Protein AF-A0A4Q3VUZ8-F1 (afdb_monomer_lite)

Radius of gyration: 27.88 Å; chains: 1; bounding box: 63×31×88 Å

pLDDT: mean 87.95, std 11.49, range [43.12, 98.56]

Secondary structure (DSSP, 8-state):
-HHHHHHHHHHHHHHHHHHHHHHHHHHHHHHHHHHHHHTPPPP-TTS-HHHHHTSGGGEETTEEHHHHHHHHHHHHHHHHHHHTTSBHHHHHHHHHHHHHHHHHHHHHHHHHHHIIIIIS----HHHHHHHHHHHHHHHHHHHHHHHHHHS-TT-BS-SSHHHHHHHHHHHHHHHHHHHHHHHHHH-------SS-STTS-SS-TT-EEEE-TT-SEEEEEEE-TT-HHHHHHHHHHHHHHHTSTTTEEEEEEE---TT-TTHHHHHHHHHHHHTTT-HHHHHTT-

Sequence (286 aa):
MAILHNSSVKAVNLNRISLVLSLIGLYIAGTMSLEKWLGIQAPCGTGDCSKVTNHPLAFWGQIPVAFVGLAGYLLLTTISAIRSDQTAAESRPLVKLGLLFSAVGFAASAWFQYASFVIIQGKCYWCIGSALTMTALFVVHILLNNEVSKAPSDTPLGKRDIPKAGIAVAAVLLALAIQGTMWKKGSVGVVMSDDVLSGVELIPARANSYGDTAAPLTIVEFADLCCPTCQRMSPMVKEFVDKHPGKVRLVYRHFPLPMHQLANPAAAMAEYAADKNRFWQFAAYF

Structure (mmCIF, N/CA/C/O backbone):
data_AF-A0A4Q3VUZ8-F1
#
_entry.id   AF-A0A4Q3VUZ8-F1
#
loop_
_atom_site.group_PDB
_atom_site.id
_atom_site.type_symbol
_atom_site.label_atom_id
_atom_site.label_alt_id
_atom_site.label_comp_id
_atom_site.label_asym_id
_atom_site.label_entity_id
_atom_site.label_seq_id
_atom_site.pdbx_PDB_ins_code
_atom_site.Cartn_x
_atom_site.Cartn_y
_atom_site.Cartn_z
_atom_site.occupancy
_atom_site.B_iso_or_equiv
_atom_site.auth_seq_id
_atom_site.auth_comp_id
_atom_site.auth_asym_id
_atom_site.auth_atom_id
_atom_site.pdbx_PDB_model_num
ATOM 1 N N . MET A 1 1 ? 19.463 -0.127 -42.506 1.00 59.62 1 MET A N 1
ATOM 2 C CA . MET A 1 1 ? 19.997 0.849 -41.522 1.00 59.62 1 MET A CA 1
ATOM 3 C C . MET A 1 1 ? 18.912 1.645 -40.793 1.00 59.62 1 MET A C 1
ATOM 5 O O . MET A 1 1 ? 18.955 1.659 -39.571 1.00 59.62 1 MET A O 1
ATOM 9 N N . ALA A 1 2 ? 17.916 2.238 -41.470 1.00 63.88 2 ALA A N 1
ATOM 10 C CA . ALA A 1 2 ? 16.886 3.068 -40.816 1.00 63.88 2 ALA A CA 1
ATOM 11 C C . ALA A 1 2 ? 16.058 2.350 -39.720 1.00 63.88 2 ALA A C 1
ATOM 13 O O . ALA A 1 2 ? 15.779 2.935 -38.677 1.00 63.88 2 ALA A O 1
ATOM 14 N N . ILE A 1 3 ? 15.717 1.067 -39.915 1.00 64.19 3 ILE A N 1
ATOM 15 C CA . ILE A 1 3 ? 14.947 0.270 -38.936 1.00 64.19 3 ILE A CA 1
ATOM 16 C C . ILE A 1 3 ? 15.749 0.028 -37.644 1.00 64.19 3 ILE A C 1
ATOM 18 O O . ILE A 1 3 ? 15.214 0.196 -36.554 1.00 64.19 3 ILE A O 1
ATOM 22 N N . LEU A 1 4 ? 17.041 -0.301 -37.759 1.00 65.00 4 LEU A N 1
ATOM 23 C CA . LEU A 1 4 ? 17.912 -0.573 -36.606 1.00 65.00 4 LEU A CA 1
ATOM 24 C C . LEU A 1 4 ? 18.188 0.694 -35.786 1.00 65.00 4 LEU A C 1
ATOM 26 O O . LEU A 1 4 ? 18.167 0.646 -34.561 1.00 65.00 4 LEU A O 1
ATOM 30 N N . HIS A 1 5 ? 18.364 1.839 -36.454 1.00 69.00 5 HIS A N 1
ATOM 31 C CA . HIS A 1 5 ? 18.540 3.128 -35.782 1.00 69.00 5 HIS A CA 1
ATOM 32 C C . HIS A 1 5 ? 17.308 3.521 -34.945 1.00 69.00 5 HIS A C 1
ATOM 34 O O . HIS A 1 5 ? 17.441 4.005 -33.822 1.00 69.00 5 HIS A O 1
ATOM 40 N N . ASN A 1 6 ? 16.103 3.248 -35.457 1.00 81.12 6 ASN A N 1
ATOM 41 C CA . ASN A 1 6 ? 14.849 3.534 -34.759 1.00 81.12 6 ASN A CA 1
ATOM 42 C C . ASN A 1 6 ? 14.684 2.686 -33.481 1.00 81.12 6 ASN A C 1
ATOM 44 O O . ASN A 1 6 ? 14.281 3.205 -32.440 1.00 81.12 6 ASN A O 1
ATOM 48 N N . SER A 1 7 ? 15.038 1.397 -33.529 1.00 78.50 7 SER A N 1
ATOM 49 C CA . SER A 1 7 ? 14.958 0.505 -32.361 1.00 78.50 7 SER A CA 1
ATOM 50 C C . SER A 1 7 ? 15.923 0.897 -31.240 1.00 78.50 7 SER A C 1
ATOM 52 O O . SER A 1 7 ? 15.544 0.853 -30.069 1.00 78.50 7 SER A O 1
ATOM 54 N N . SER A 1 8 ? 17.129 1.370 -31.572 1.00 81.56 8 SER A N 1
ATOM 55 C CA . SER A 1 8 ? 18.089 1.859 -30.573 1.00 81.56 8 SER A CA 1
ATOM 56 C C . SER A 1 8 ? 17.560 3.068 -29.792 1.00 81.56 8 SER A C 1
ATOM 58 O O . SER A 1 8 ? 17.630 3.093 -28.564 1.00 81.56 8 SER A O 1
ATOM 60 N N . VAL A 1 9 ? 16.971 4.053 -30.479 1.00 85.62 9 VAL A N 1
ATOM 61 C CA . VAL A 1 9 ? 16.399 5.250 -29.832 1.00 85.62 9 VAL A CA 1
ATOM 62 C C . VAL A 1 9 ? 15.192 4.888 -28.963 1.00 85.62 9 VAL A C 1
ATOM 64 O O . VAL A 1 9 ? 15.059 5.373 -27.835 1.00 85.62 9 VAL A O 1
ATOM 67 N N . LYS A 1 10 ? 14.324 3.997 -29.454 1.00 91.38 10 LYS A N 1
ATOM 68 C CA . LYS A 1 10 ? 13.163 3.514 -28.696 1.00 91.38 10 LYS A CA 1
ATOM 69 C C . LYS A 1 10 ? 13.564 2.766 -27.429 1.00 91.38 10 LYS A C 1
ATOM 71 O O . LYS A 1 10 ? 12.956 3.012 -26.391 1.00 91.38 10 LYS A O 1
ATOM 76 N N . ALA A 1 11 ? 14.587 1.910 -27.482 1.00 90.00 11 ALA A N 1
ATOM 77 C CA . ALA A 1 11 ? 15.070 1.168 -26.316 1.00 90.00 11 ALA A CA 1
ATOM 78 C C . ALA A 1 11 ? 15.526 2.102 -25.179 1.00 90.00 11 ALA A C 1
ATOM 80 O O . ALA A 1 11 ? 15.137 1.905 -24.026 1.00 90.00 11 ALA A O 1
ATOM 81 N N . VAL A 1 12 ? 16.268 3.167 -25.506 1.00 90.62 12 VAL A N 1
ATOM 82 C CA . VAL A 1 12 ? 16.695 4.189 -24.531 1.00 90.62 12 VAL A CA 1
ATOM 83 C C . VAL A 1 12 ? 15.490 4.902 -23.913 1.00 90.62 12 VAL A C 1
ATOM 85 O O . VAL A 1 12 ? 15.390 5.028 -22.692 1.00 90.62 12 VAL A O 1
ATOM 88 N N . ASN A 1 13 ? 14.543 5.351 -24.742 1.00 92.44 13 ASN A N 1
ATOM 89 C CA . ASN A 1 13 ? 13.363 6.071 -24.260 1.00 92.44 13 ASN A CA 1
ATOM 90 C C . ASN A 1 13 ? 12.464 5.185 -23.389 1.00 92.44 13 ASN A C 1
ATOM 92 O O . ASN A 1 13 ? 12.008 5.628 -22.338 1.00 92.44 13 ASN A O 1
ATOM 96 N N . LEU A 1 14 ? 12.250 3.925 -23.775 1.00 94.69 14 LEU A N 1
ATOM 97 C CA . LEU A 1 14 ? 11.464 2.966 -22.998 1.00 94.69 14 LEU A CA 1
ATOM 98 C C . LEU A 1 14 ? 12.110 2.655 -21.641 1.00 94.69 14 LEU A C 1
ATOM 100 O O . LEU A 1 14 ? 11.394 2.579 -20.645 1.00 94.69 14 LEU A O 1
ATOM 104 N N . ASN A 1 15 ? 13.442 2.548 -21.563 1.00 94.00 15 ASN A N 1
ATOM 105 C CA . ASN A 1 15 ? 14.139 2.369 -20.283 1.00 94.00 15 ASN A CA 1
ATOM 106 C C . ASN A 1 15 ? 14.004 3.602 -19.365 1.00 94.00 15 ASN A C 1
ATOM 108 O O . ASN A 1 15 ? 13.821 3.469 -18.155 1.00 94.00 15 ASN A O 1
ATOM 112 N N . ARG A 1 16 ? 14.020 4.817 -19.927 1.00 92.50 16 ARG A N 1
ATOM 113 C CA . ARG A 1 16 ? 13.754 6.049 -19.160 1.00 92.50 16 ARG A CA 1
ATOM 114 C C . ARG A 1 16 ? 12.315 6.122 -18.666 1.00 92.50 16 ARG A C 1
ATOM 116 O O . ARG A 1 16 ? 12.085 6.470 -17.512 1.00 92.50 16 ARG A O 1
ATOM 123 N N . ILE A 1 17 ? 11.354 5.764 -19.517 1.00 95.12 17 ILE A N 1
ATOM 124 C CA . ILE A 1 17 ? 9.938 5.699 -19.139 1.00 95.12 17 ILE A CA 1
ATOM 125 C C . ILE A 1 17 ? 9.742 4.675 -18.017 1.00 95.12 17 ILE A C 1
ATOM 127 O O . ILE A 1 17 ? 9.051 4.978 -17.046 1.00 95.12 17 ILE A O 1
ATOM 131 N N . SER A 1 18 ? 10.374 3.497 -18.096 1.00 95.81 18 SER A N 1
ATOM 132 C CA . SER A 1 18 ? 10.253 2.494 -17.033 1.00 95.81 18 SER A CA 1
ATOM 133 C C . SER A 1 18 ? 10.816 2.993 -15.704 1.00 95.81 18 SER A C 1
ATOM 135 O O . SER A 1 18 ? 10.197 2.753 -14.673 1.00 95.81 18 SER A O 1
ATOM 137 N N . LEU A 1 19 ? 11.936 3.727 -15.723 1.00 94.81 19 LEU A N 1
ATOM 138 C CA . LEU A 1 19 ? 12.509 4.340 -14.524 1.00 94.81 19 LEU A CA 1
ATOM 139 C C . LEU A 1 19 ? 11.563 5.382 -13.902 1.00 94.81 19 LEU A C 1
ATOM 141 O O . LEU A 1 19 ? 11.352 5.385 -12.694 1.00 94.81 19 LEU A O 1
ATOM 145 N N . VAL A 1 20 ? 10.961 6.257 -14.712 1.00 95.00 20 VAL A N 1
ATOM 146 C CA . VAL A 1 20 ? 10.008 7.265 -14.212 1.00 95.00 20 VAL A CA 1
ATOM 147 C C . VAL A 1 20 ? 8.767 6.598 -13.620 1.00 95.00 20 VAL A C 1
ATOM 149 O O . VAL A 1 20 ? 8.352 6.939 -12.514 1.00 95.00 20 VAL A O 1
ATOM 152 N N . LEU A 1 21 ? 8.192 5.616 -14.316 1.00 97.00 21 LEU A N 1
ATOM 153 C CA . LEU A 1 21 ? 7.013 4.898 -13.831 1.00 97.00 21 LEU A CA 1
ATOM 154 C C . LEU A 1 21 ? 7.298 4.113 -12.544 1.00 97.00 21 LEU A C 1
ATOM 156 O O . LEU A 1 21 ? 6.452 4.089 -11.650 1.00 97.00 21 LEU A O 1
ATOM 160 N N . SER A 1 22 ? 8.481 3.500 -12.418 1.00 96.75 22 SER A N 1
ATOM 161 C CA . SER A 1 22 ? 8.854 2.775 -11.201 1.00 96.75 22 SER A CA 1
ATOM 162 C C . SER A 1 22 ? 9.057 3.714 -10.014 1.00 96.75 22 SER A C 1
ATOM 164 O O . SER A 1 22 ? 8.705 3.339 -8.902 1.00 96.75 22 SER A O 1
ATOM 166 N N . LEU A 1 23 ? 9.531 4.945 -10.239 1.00 96.12 23 LEU A N 1
ATOM 167 C CA . LEU A 1 23 ? 9.628 5.985 -9.208 1.00 96.12 23 LEU A CA 1
ATOM 168 C C . LEU A 1 23 ? 8.256 6.513 -8.762 1.00 96.12 23 LEU A C 1
ATOM 170 O O . LEU A 1 23 ? 8.051 6.738 -7.571 1.00 96.12 23 LEU A O 1
ATOM 174 N N . ILE A 1 24 ? 7.298 6.668 -9.684 1.00 96.62 24 ILE A N 1
ATOM 175 C CA . ILE A 1 24 ? 5.910 7.010 -9.323 1.00 96.62 24 ILE A CA 1
ATOM 176 C C . ILE A 1 24 ? 5.309 5.886 -8.470 1.00 96.62 24 ILE A C 1
ATOM 178 O O . ILE A 1 24 ? 4.738 6.148 -7.412 1.00 96.62 24 ILE A O 1
ATOM 182 N N . GLY A 1 25 ? 5.483 4.632 -8.893 1.00 96.75 25 GLY A N 1
ATOM 183 C CA . GLY A 1 25 ? 5.049 3.471 -8.119 1.00 96.75 25 GLY A CA 1
ATOM 184 C C . GLY A 1 25 ? 5.732 3.379 -6.751 1.00 96.75 25 GLY A C 1
ATOM 185 O O . GLY A 1 25 ? 5.072 3.095 -5.754 1.00 96.75 25 GLY A O 1
ATOM 186 N N . LEU A 1 26 ? 7.027 3.704 -6.681 1.00 96.56 26 LEU A N 1
ATOM 187 C CA . LEU A 1 26 ? 7.797 3.771 -5.440 1.00 96.56 26 LEU A CA 1
ATOM 188 C C . LEU A 1 26 ? 7.227 4.814 -4.479 1.00 96.56 26 LEU A C 1
ATOM 190 O O . LEU A 1 26 ? 7.075 4.529 -3.294 1.00 96.56 26 LEU A O 1
ATOM 194 N N . TYR A 1 27 ? 6.874 5.996 -4.987 1.00 95.88 27 TYR A N 1
ATOM 195 C CA . TYR A 1 27 ? 6.213 7.025 -4.194 1.00 95.88 27 TYR A CA 1
ATOM 196 C C . TYR A 1 27 ? 4.855 6.534 -3.679 1.00 95.88 27 TYR A C 1
ATOM 198 O O . TYR A 1 27 ? 4.632 6.541 -2.472 1.00 95.88 27 TYR A O 1
ATOM 206 N N . ILE A 1 28 ? 3.985 6.017 -4.556 1.00 94.81 28 ILE A N 1
ATOM 207 C CA . ILE A 1 28 ? 2.656 5.507 -4.175 1.00 94.81 28 ILE A CA 1
ATOM 208 C C . ILE A 1 28 ? 2.773 4.411 -3.107 1.00 94.81 28 ILE A C 1
ATOM 210 O O . ILE A 1 28 ? 2.159 4.514 -2.045 1.00 94.81 28 ILE A O 1
ATOM 214 N N . ALA A 1 29 ? 3.589 3.382 -3.339 1.00 95.31 29 ALA A N 1
ATOM 215 C CA . ALA A 1 29 ? 3.781 2.302 -2.373 1.00 95.31 29 ALA A CA 1
ATOM 216 C C . ALA A 1 29 ? 4.456 2.790 -1.082 1.00 95.31 29 ALA A C 1
ATOM 218 O O . ALA A 1 29 ? 4.125 2.310 0.003 1.00 95.31 29 ALA A O 1
ATOM 219 N N . GLY A 1 30 ? 5.354 3.772 -1.186 1.00 94.62 30 GLY A N 1
ATOM 220 C CA . GLY A 1 30 ? 5.973 4.452 -0.054 1.00 94.62 30 GLY A CA 1
ATOM 221 C C . GLY A 1 30 ? 4.952 5.166 0.822 1.00 94.62 30 GLY A C 1
ATOM 222 O O . GLY A 1 30 ? 4.983 4.985 2.035 1.00 94.62 30 GLY A O 1
ATOM 223 N N . THR A 1 31 ? 3.995 5.891 0.234 1.00 91.19 31 THR A N 1
ATOM 224 C CA . THR A 1 31 ? 2.933 6.569 1.000 1.00 91.19 31 THR A CA 1
ATOM 225 C C . THR A 1 31 ? 2.082 5.581 1.802 1.00 91.19 31 THR A C 1
ATOM 227 O O . THR A 1 31 ? 1.830 5.798 2.9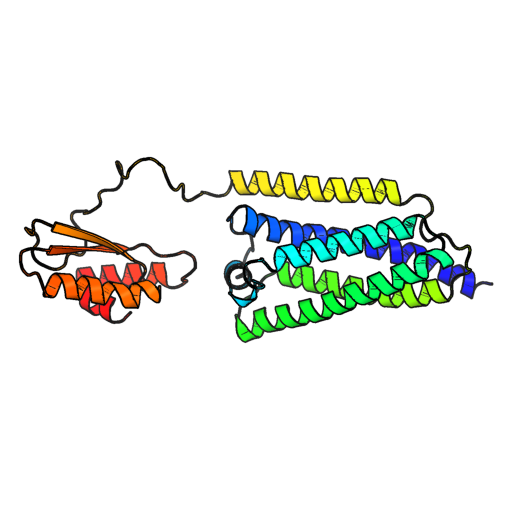85 1.00 91.19 31 THR A O 1
ATOM 230 N N . MET A 1 32 ? 1.707 4.452 1.194 1.00 90.38 32 MET A N 1
ATOM 231 C CA . MET A 1 32 ? 0.920 3.394 1.842 1.00 90.38 32 MET A CA 1
ATOM 232 C C . MET A 1 32 ? 1.726 2.625 2.892 1.00 90.38 32 MET A C 1
ATOM 234 O O . MET A 1 32 ? 1.198 2.212 3.920 1.00 90.38 32 MET A O 1
ATOM 238 N N . SER A 1 33 ? 3.023 2.448 2.659 1.00 92.31 33 SER A N 1
ATOM 239 C CA . SER A 1 33 ? 3.933 1.858 3.643 1.00 92.31 33 SER A CA 1
ATOM 240 C C . SER A 1 33 ? 4.087 2.768 4.862 1.00 92.31 33 SER A C 1
ATOM 242 O O . SER A 1 33 ? 4.081 2.299 5.999 1.00 92.31 33 SER A O 1
ATOM 244 N N . LEU A 1 34 ? 4.169 4.079 4.629 1.00 89.06 34 LEU A N 1
ATOM 245 C CA . LEU A 1 34 ? 4.277 5.092 5.670 1.00 89.06 34 LEU A CA 1
ATOM 246 C C . LEU A 1 34 ? 2.996 5.192 6.510 1.00 89.06 34 LEU A C 1
ATOM 248 O O . LEU A 1 34 ? 3.095 5.309 7.727 1.00 89.06 34 LEU A O 1
ATOM 252 N N . GLU A 1 35 ? 1.817 5.067 5.886 1.00 84.06 35 GLU A N 1
ATOM 253 C CA . GLU A 1 35 ? 0.516 4.931 6.568 1.00 84.06 35 GLU A CA 1
ATOM 254 C C . GLU A 1 35 ? 0.566 3.809 7.616 1.00 84.06 35 GLU A C 1
ATOM 256 O O . GLU A 1 35 ? 0.293 4.030 8.797 1.00 84.06 35 GLU A O 1
ATOM 261 N N . LYS A 1 36 ? 0.979 2.606 7.197 1.00 84.62 36 LYS A N 1
ATOM 262 C CA . LYS A 1 36 ? 1.029 1.427 8.072 1.00 84.62 36 LYS A CA 1
ATOM 263 C C . LYS A 1 36 ? 2.094 1.516 9.146 1.00 84.62 36 LYS A C 1
ATOM 265 O O . LYS A 1 36 ? 1.861 1.052 10.256 1.00 84.62 36 LYS A O 1
ATOM 270 N N . TRP A 1 37 ? 3.238 2.110 8.830 1.00 85.19 37 TRP A N 1
ATOM 271 C CA . TRP A 1 37 ? 4.306 2.270 9.806 1.00 85.19 37 TRP A CA 1
ATOM 272 C C . TRP A 1 37 ? 3.955 3.317 10.870 1.00 85.19 37 TRP A C 1
ATOM 274 O O . TRP A 1 37 ? 4.177 3.088 12.055 1.00 85.19 37 TRP A O 1
ATOM 284 N N . LEU A 1 38 ? 3.375 4.452 10.473 1.00 80.69 38 LEU A N 1
ATOM 285 C CA . LEU A 1 38 ? 3.026 5.522 11.411 1.00 80.69 38 LEU A CA 1
ATOM 286 C C . LEU A 1 38 ? 1.671 5.312 12.104 1.00 80.69 38 LEU A C 1
ATOM 288 O O . LEU A 1 38 ? 1.374 6.032 13.052 1.00 80.69 38 LEU A O 1
ATOM 292 N N . GLY A 1 39 ? 0.845 4.370 11.641 1.00 74.44 39 GLY A N 1
ATOM 293 C CA . GLY A 1 39 ? -0.506 4.152 12.168 1.00 74.44 39 GLY A CA 1
ATOM 294 C C . GLY A 1 39 ? -1.467 5.316 11.888 1.00 74.44 39 GLY A C 1
ATOM 295 O O . GLY A 1 39 ? -2.478 5.463 12.570 1.00 74.44 39 GLY A O 1
ATOM 296 N N . ILE A 1 40 ? -1.150 6.160 10.905 1.00 73.69 40 ILE A N 1
ATOM 297 C CA . ILE A 1 40 ? -1.937 7.341 10.519 1.00 73.69 40 ILE A CA 1
ATOM 298 C C . ILE A 1 40 ? -2.764 6.975 9.292 1.00 73.69 40 ILE A C 1
ATOM 300 O O . ILE A 1 40 ? -2.264 6.265 8.434 1.00 73.69 40 ILE A O 1
ATOM 304 N N . GLN A 1 41 ? -3.993 7.475 9.158 1.00 70.88 41 GLN A N 1
ATOM 305 C CA . GLN A 1 41 ? -4.781 7.275 7.937 1.00 70.88 41 GLN A CA 1
ATOM 306 C C . GLN A 1 41 ? -4.325 8.221 6.818 1.00 70.88 41 GLN A C 1
ATOM 308 O O . GLN A 1 41 ? -4.244 9.435 7.013 1.00 70.88 41 GLN A O 1
ATOM 313 N N . ALA A 1 42 ? -4.058 7.673 5.630 1.00 67.25 42 ALA A N 1
ATOM 314 C CA . ALA A 1 42 ? -3.715 8.476 4.467 1.00 67.25 42 ALA A CA 1
ATOM 315 C C . ALA A 1 42 ? -4.923 9.324 4.011 1.00 67.25 42 ALA A C 1
ATOM 317 O O . ALA A 1 42 ? -6.058 8.834 3.998 1.00 67.25 42 ALA A O 1
ATOM 318 N N . PRO A 1 43 ? -4.705 10.579 3.580 1.00 71.00 43 PRO A N 1
ATOM 319 C CA . PRO A 1 43 ? -5.744 11.397 2.985 1.00 71.00 43 PRO A CA 1
ATOM 320 C C . PRO A 1 43 ? -6.213 10.728 1.694 1.00 71.00 43 PRO A C 1
ATOM 322 O O . PRO A 1 43 ? -5.452 10.565 0.738 1.00 71.00 43 PRO A O 1
ATOM 325 N N . CYS A 1 44 ? -7.478 10.325 1.682 1.00 72.62 44 CYS A N 1
ATOM 326 C CA . CYS A 1 44 ? -8.085 9.616 0.562 1.00 72.62 44 CYS A CA 1
ATOM 327 C C . CYS A 1 44 ? -9.249 10.354 -0.093 1.00 72.62 44 CYS A C 1
ATOM 329 O O . CYS A 1 44 ? -9.962 9.776 -0.913 1.00 72.62 44 CYS A O 1
ATOM 331 N N . GLY A 1 45 ? -9.407 11.647 0.207 1.00 70.44 45 GLY A N 1
ATOM 332 C CA . GLY A 1 45 ? -10.488 12.465 -0.335 1.00 70.44 45 GLY A CA 1
ATOM 333 C C . GLY A 1 45 ? -11.842 11.802 -0.080 1.00 70.44 45 GLY A C 1
ATOM 334 O O . GLY A 1 45 ? -12.181 11.513 1.060 1.00 70.44 45 GLY A O 1
ATOM 335 N N . THR A 1 46 ? -12.584 11.523 -1.153 1.00 71.94 46 THR A N 1
ATOM 336 C CA . THR A 1 46 ? -13.896 10.852 -1.118 1.00 71.94 46 THR A CA 1
ATOM 337 C C . THR A 1 46 ? -13.828 9.318 -1.146 1.00 71.94 46 THR A C 1
ATOM 339 O O . THR A 1 46 ? -14.859 8.666 -1.292 1.00 71.94 46 THR A O 1
ATOM 342 N N . GLY A 1 47 ? -12.633 8.724 -1.096 1.00 71.00 47 GLY A N 1
ATOM 343 C CA . GLY A 1 47 ? -12.432 7.279 -1.217 1.00 71.00 47 GLY A CA 1
ATOM 344 C C . GLY A 1 47 ? -12.351 6.554 0.127 1.00 71.00 47 GLY A C 1
ATOM 345 O O . GLY A 1 47 ? -11.722 7.033 1.068 1.00 71.00 47 GLY A O 1
ATOM 346 N N . ASP A 1 48 ? -12.884 5.333 0.179 1.00 80.06 48 ASP A N 1
ATOM 347 C CA . ASP A 1 48 ? -12.847 4.434 1.342 1.00 80.06 48 ASP A CA 1
ATOM 348 C C . ASP A 1 48 ? -11.522 3.655 1.455 1.00 80.06 48 ASP A C 1
ATOM 350 O O . ASP A 1 48 ? -11.510 2.437 1.658 1.00 80.06 48 ASP A O 1
ATOM 354 N N . CYS A 1 49 ? -10.372 4.324 1.307 1.00 83.69 49 CYS A N 1
ATOM 355 C CA . CYS A 1 49 ? -9.073 3.641 1.353 1.00 83.69 49 CYS A CA 1
ATOM 356 C C . CYS A 1 49 ? -8.855 2.884 2.661 1.00 83.69 49 CYS A C 1
ATOM 358 O O . CYS A 1 49 ? -8.358 1.766 2.624 1.00 83.69 49 CYS A O 1
ATOM 360 N N . SER A 1 50 ? -9.265 3.460 3.797 1.00 80.31 50 SER A N 1
ATOM 361 C CA . SER A 1 50 ? -9.091 2.846 5.120 1.00 80.31 50 SER A CA 1
ATOM 362 C C . SER A 1 50 ? -9.787 1.484 5.218 1.00 80.31 50 SER A C 1
ATOM 364 O O . SER A 1 50 ? -9.251 0.550 5.815 1.00 80.31 50 SER A O 1
ATOM 366 N N . LYS A 1 51 ? -10.939 1.323 4.552 1.00 82.94 51 LYS A N 1
ATOM 367 C CA . LYS A 1 51 ? -11.652 0.041 4.467 1.00 82.94 51 LYS A CA 1
ATOM 368 C C . LYS A 1 51 ? -10.823 -1.009 3.725 1.00 82.94 51 LYS A C 1
ATOM 370 O O . LYS A 1 51 ? -10.776 -2.162 4.137 1.00 82.94 51 LYS A O 1
ATOM 375 N N . VAL A 1 52 ? -10.150 -0.608 2.647 1.00 87.81 52 VAL A N 1
ATOM 376 C CA . VAL A 1 52 ? -9.329 -1.499 1.814 1.00 87.81 52 VAL A CA 1
ATOM 377 C C . VAL A 1 52 ? -7.990 -1.811 2.484 1.00 87.81 52 VAL A C 1
ATOM 379 O O . VAL A 1 52 ? -7.597 -2.972 2.536 1.00 87.81 52 VAL A O 1
ATOM 382 N N . THR A 1 53 ? -7.295 -0.806 3.025 1.00 85.94 53 THR A N 1
ATOM 383 C CA . THR A 1 53 ? -5.946 -0.977 3.587 1.00 85.94 53 THR A CA 1
ATOM 384 C C . THR A 1 53 ? -5.947 -1.708 4.926 1.00 85.94 53 THR A C 1
ATOM 386 O O . THR A 1 53 ? -4.908 -2.239 5.308 1.00 85.94 53 THR A O 1
ATOM 389 N N . ASN A 1 54 ? -7.060 -1.728 5.665 1.00 84.94 54 ASN A N 1
ATOM 390 C CA . ASN A 1 54 ? -7.176 -2.434 6.948 1.00 84.94 54 ASN A CA 1
ATOM 391 C C . ASN A 1 54 ? -7.888 -3.792 6.843 1.00 84.94 54 ASN A C 1
ATOM 393 O O . ASN A 1 54 ? -8.010 -4.494 7.844 1.00 84.94 54 ASN A O 1
ATOM 397 N N . HIS A 1 55 ? -8.343 -4.190 5.653 1.00 85.94 55 HIS A N 1
ATOM 398 C CA . HIS A 1 55 ? -8.983 -5.488 5.458 1.00 85.94 55 HIS A CA 1
ATOM 399 C C . HIS A 1 55 ? -7.970 -6.638 5.644 1.00 85.94 55 HIS A C 1
ATOM 401 O O . HIS A 1 55 ? -6.832 -6.498 5.197 1.00 85.94 55 HIS A O 1
ATOM 407 N N . PRO A 1 56 ? -8.353 -7.811 6.192 1.00 86.31 56 PRO A N 1
ATOM 408 C CA . PRO A 1 56 ? -7.440 -8.950 6.364 1.00 86.31 56 PRO A CA 1
ATOM 409 C C . PRO A 1 56 ? -6.706 -9.384 5.084 1.00 86.31 56 PRO A C 1
ATOM 411 O O . PRO A 1 56 ? -5.548 -9.779 5.134 1.00 86.31 56 PRO A O 1
ATOM 414 N N . LEU A 1 57 ? -7.347 -9.241 3.916 1.00 86.62 57 LEU A N 1
ATOM 415 C CA . LEU A 1 57 ? -6.736 -9.522 2.602 1.00 86.62 57 LEU A CA 1
ATOM 416 C C . LEU A 1 57 ? -5.596 -8.559 2.215 1.00 86.62 57 LEU A C 1
ATOM 418 O O . LEU A 1 57 ? -4.845 -8.855 1.289 1.00 86.62 57 LEU A O 1
ATOM 422 N N . ALA A 1 58 ? -5.465 -7.412 2.886 1.00 86.25 58 ALA A N 1
ATOM 423 C CA . ALA A 1 58 ? -4.365 -6.467 2.685 1.00 86.25 58 ALA A CA 1
ATOM 424 C C . ALA A 1 58 ? -3.084 -6.869 3.441 1.00 86.25 58 ALA A C 1
ATOM 426 O O . ALA A 1 58 ? -2.085 -6.144 3.391 1.00 86.25 58 ALA A O 1
ATOM 427 N N . PHE A 1 59 ? -3.096 -8.021 4.116 1.00 88.44 59 PHE A N 1
ATOM 428 C CA . PHE A 1 59 ? -1.967 -8.574 4.849 1.00 88.44 59 PHE A CA 1
ATOM 429 C C . PHE A 1 59 ? -1.604 -9.949 4.295 1.00 88.44 59 PHE A C 1
ATOM 431 O O . PHE A 1 59 ? -2.458 -10.813 4.102 1.00 88.44 59 PHE A O 1
ATOM 438 N N . TRP A 1 60 ? -0.312 -10.169 4.071 1.00 82.81 60 TRP A N 1
ATOM 439 C CA . TRP A 1 60 ? 0.222 -11.504 3.849 1.00 82.81 60 TRP A CA 1
ATOM 440 C C . TRP A 1 60 ? 0.756 -12.031 5.180 1.00 82.81 60 TRP A C 1
ATOM 442 O O . TRP A 1 60 ? 1.875 -11.723 5.596 1.00 82.81 60 TRP A O 1
ATOM 452 N N . GLY A 1 61 ? -0.094 -12.765 5.900 1.00 84.50 61 GLY A N 1
ATOM 453 C CA . GLY A 1 61 ? 0.177 -13.107 7.295 1.00 84.50 61 GLY A CA 1
ATOM 454 C C . GLY A 1 61 ? 0.193 -11.840 8.150 1.00 84.50 61 GLY A C 1
ATOM 455 O O . GLY A 1 61 ? -0.842 -11.205 8.318 1.00 84.50 61 GLY A O 1
ATOM 456 N N . GLN A 1 62 ? 1.363 -11.455 8.662 1.00 85.31 62 GLN A N 1
ATOM 457 C CA . GLN A 1 62 ? 1.538 -10.228 9.454 1.00 85.31 62 GLN A CA 1
ATOM 458 C C . GLN A 1 62 ? 2.129 -9.054 8.662 1.00 85.31 62 GLN A C 1
ATOM 460 O O . GLN A 1 62 ? 2.246 -7.955 9.197 1.00 85.31 62 GLN A O 1
ATOM 465 N N . ILE A 1 63 ? 2.513 -9.262 7.399 1.00 88.25 63 ILE A N 1
ATOM 466 C CA . ILE A 1 63 ? 3.193 -8.238 6.603 1.00 88.25 63 ILE A CA 1
ATOM 467 C C . ILE A 1 63 ? 2.159 -7.503 5.740 1.00 88.25 63 ILE A C 1
ATOM 469 O O . ILE A 1 63 ? 1.519 -8.134 4.893 1.00 88.25 63 ILE A O 1
ATOM 473 N N . PRO A 1 64 ? 1.997 -6.177 5.896 1.00 90.69 64 PRO A N 1
ATOM 474 C CA . PRO A 1 64 ? 1.184 -5.383 4.986 1.00 90.69 64 PRO A CA 1
ATOM 475 C C . PRO A 1 64 ? 1.638 -5.537 3.532 1.00 90.69 64 PRO A C 1
ATOM 477 O O . PRO A 1 64 ? 2.816 -5.361 3.209 1.00 90.69 64 PRO A O 1
ATOM 480 N N . VAL A 1 65 ? 0.689 -5.770 2.625 1.00 92.44 65 VAL A N 1
ATOM 481 C CA . VAL A 1 65 ? 0.948 -5.880 1.176 1.00 92.44 65 VAL A CA 1
ATOM 482 C C . VAL A 1 65 ? 1.609 -4.609 0.618 1.00 92.44 65 VAL A C 1
ATOM 484 O O . VAL A 1 65 ? 2.369 -4.679 -0.347 1.00 92.44 65 VAL A O 1
ATOM 487 N N . ALA A 1 66 ? 1.398 -3.451 1.256 1.00 92.88 66 ALA A N 1
ATOM 488 C CA . ALA A 1 66 ? 2.067 -2.196 0.911 1.00 92.88 66 ALA A CA 1
ATOM 489 C C . ALA A 1 66 ? 3.605 -2.311 0.927 1.00 92.88 66 ALA A C 1
ATOM 491 O O . ALA A 1 66 ? 4.254 -1.815 0.004 1.00 92.88 66 ALA A O 1
ATOM 492 N N . PHE A 1 67 ? 4.185 -3.028 1.899 1.00 94.88 67 PHE A N 1
ATOM 493 C CA . PHE A 1 67 ? 5.635 -3.239 1.972 1.00 94.88 67 PHE A CA 1
ATOM 494 C C . PHE A 1 67 ? 6.146 -4.156 0.860 1.00 94.88 67 PHE A C 1
ATOM 496 O O . PHE A 1 67 ? 7.223 -3.927 0.310 1.00 94.88 67 PHE A O 1
ATOM 503 N N . VAL A 1 68 ? 5.354 -5.160 0.475 1.00 94.88 68 VAL A N 1
ATOM 504 C CA . VAL A 1 68 ? 5.674 -6.036 -0.662 1.00 94.88 68 VAL A CA 1
ATOM 505 C C . VAL A 1 68 ? 5.675 -5.231 -1.964 1.00 94.88 68 VAL A C 1
ATOM 507 O O . VAL A 1 68 ? 6.604 -5.340 -2.764 1.00 94.88 68 VAL A O 1
ATOM 510 N N . GLY A 1 69 ? 4.677 -4.360 -2.148 1.00 94.94 69 GLY A N 1
ATOM 511 C CA . GLY A 1 69 ? 4.624 -3.428 -3.274 1.00 94.94 69 GLY A CA 1
ATOM 512 C C . GLY A 1 69 ? 5.826 -2.482 -3.307 1.00 94.94 69 GLY A C 1
ATOM 513 O O . GLY A 1 69 ? 6.441 -2.312 -4.360 1.00 94.94 69 GLY A O 1
ATOM 514 N N . LEU A 1 70 ? 6.211 -1.920 -2.156 1.00 96.06 70 LEU A N 1
ATOM 515 C CA . LEU A 1 70 ? 7.380 -1.047 -2.028 1.00 96.06 70 LEU A CA 1
ATOM 516 C C . LEU A 1 70 ? 8.668 -1.762 -2.459 1.00 96.06 70 LEU A C 1
ATOM 518 O O . LEU A 1 70 ? 9.420 -1.229 -3.275 1.00 96.06 70 LEU A O 1
ATOM 522 N N . ALA A 1 71 ? 8.888 -2.984 -1.969 1.00 96.56 71 ALA A N 1
ATOM 523 C CA . ALA A 1 71 ? 10.031 -3.806 -2.359 1.00 96.56 71 ALA A CA 1
ATOM 524 C C . ALA A 1 71 ? 10.040 -4.098 -3.871 1.00 96.56 71 ALA A C 1
ATOM 526 O O . ALA A 1 71 ? 11.085 -3.999 -4.516 1.00 96.56 71 ALA A O 1
ATOM 527 N N . GLY A 1 72 ? 8.874 -4.384 -4.459 1.00 96.81 72 GLY A N 1
ATOM 528 C CA . GLY A 1 72 ? 8.729 -4.595 -5.901 1.00 96.81 72 GLY A CA 1
ATOM 529 C C . GLY A 1 72 ? 9.103 -3.362 -6.733 1.00 96.81 72 GLY A C 1
ATOM 530 O O . GLY A 1 72 ? 9.869 -3.470 -7.693 1.00 96.81 72 GLY A O 1
ATOM 531 N N . TYR A 1 73 ? 8.623 -2.173 -6.358 1.00 97.50 73 TYR A N 1
ATOM 532 C CA . TYR A 1 73 ? 8.963 -0.934 -7.070 1.00 97.50 73 TYR A CA 1
ATOM 533 C C . TYR A 1 73 ? 10.422 -0.509 -6.874 1.00 97.50 73 TYR A C 1
ATOM 535 O O . TYR A 1 73 ? 11.034 -0.000 -7.819 1.00 97.50 73 TYR A O 1
ATOM 543 N N . LEU A 1 74 ? 11.009 -0.762 -5.699 1.00 96.56 74 LEU A N 1
ATOM 544 C CA . LEU A 1 74 ? 12.448 -0.594 -5.474 1.00 96.56 74 LEU A CA 1
ATOM 545 C C . LEU A 1 74 ? 13.253 -1.488 -6.417 1.00 96.56 74 LEU A C 1
ATOM 547 O O . LEU A 1 74 ? 14.149 -1.002 -7.104 1.00 96.56 74 LEU A O 1
ATOM 551 N N . LEU A 1 75 ? 12.896 -2.770 -6.516 1.00 97.00 75 LEU A N 1
ATOM 552 C CA . LEU A 1 75 ? 13.564 -3.716 -7.407 1.00 97.00 75 LEU A CA 1
ATOM 553 C C . LEU A 1 75 ? 13.497 -3.267 -8.874 1.00 97.00 75 LEU A C 1
ATOM 555 O O . LEU A 1 75 ? 14.523 -3.230 -9.553 1.00 97.00 75 LEU A O 1
ATOM 559 N N . LEU A 1 76 ? 12.316 -2.879 -9.364 1.00 97.00 76 LEU A N 1
ATOM 560 C CA . LEU A 1 76 ? 12.142 -2.409 -10.746 1.00 97.00 76 LEU A CA 1
ATOM 561 C C . LEU A 1 76 ? 12.897 -1.099 -11.028 1.00 97.00 76 LEU A C 1
ATOM 563 O O . LEU A 1 76 ? 13.425 -0.918 -12.131 1.00 97.00 76 LEU A O 1
ATOM 567 N N . THR A 1 77 ? 12.994 -0.212 -10.034 1.00 96.12 77 THR A N 1
ATOM 568 C CA . THR A 1 77 ? 13.798 1.017 -10.115 1.00 96.12 77 THR A CA 1
ATOM 569 C C . THR A 1 77 ? 15.284 0.687 -10.215 1.00 96.12 77 THR A C 1
ATOM 571 O O . THR A 1 77 ? 15.960 1.192 -11.110 1.00 96.12 77 THR A O 1
ATOM 574 N N . THR A 1 78 ? 15.780 -0.224 -9.376 1.00 94.12 78 THR A N 1
ATOM 575 C CA . THR A 1 78 ? 17.175 -0.686 -9.396 1.00 94.12 78 THR A CA 1
ATOM 576 C C . THR A 1 78 ? 17.528 -1.357 -10.721 1.00 94.12 78 THR A C 1
ATOM 578 O O . THR A 1 78 ? 18.541 -1.016 -11.327 1.00 94.12 78 THR A O 1
ATOM 581 N N . ILE A 1 79 ? 16.668 -2.246 -11.229 1.00 94.94 79 ILE A N 1
ATOM 582 C CA . ILE A 1 79 ? 16.852 -2.879 -12.543 1.00 94.94 79 ILE A CA 1
ATOM 583 C C . ILE A 1 79 ? 16.927 -1.812 -13.646 1.00 94.94 79 ILE A C 1
ATOM 585 O O . ILE A 1 79 ? 17.843 -1.842 -14.466 1.00 94.94 79 ILE A O 1
ATOM 589 N N . SER A 1 80 ? 16.006 -0.843 -13.659 1.00 93.94 80 SER A N 1
ATOM 590 C CA . SER A 1 80 ? 15.997 0.232 -14.665 1.00 93.94 80 SER A CA 1
ATOM 591 C C . SER A 1 80 ? 17.242 1.127 -14.579 1.00 93.94 80 SER A C 1
ATOM 593 O O . SER A 1 80 ? 17.796 1.520 -15.608 1.00 93.94 80 SER A O 1
ATOM 595 N N . ALA A 1 81 ? 17.720 1.414 -13.365 1.00 92.94 81 ALA A N 1
ATOM 596 C CA . ALA A 1 81 ? 18.934 2.189 -13.136 1.00 92.94 81 ALA A CA 1
ATOM 597 C C . ALA A 1 81 ? 20.192 1.444 -13.613 1.00 92.94 81 ALA A C 1
ATOM 599 O O . ALA A 1 81 ? 20.986 2.028 -14.342 1.00 92.94 81 ALA A O 1
ATOM 600 N N . ILE A 1 82 ? 20.337 0.151 -13.296 1.00 92.56 82 ILE A N 1
ATOM 601 C CA . ILE A 1 82 ? 21.478 -0.669 -13.746 1.00 92.56 82 ILE A CA 1
ATOM 602 C C . ILE A 1 82 ? 21.507 -0.775 -15.276 1.00 92.56 82 ILE A C 1
ATOM 604 O O . ILE A 1 82 ? 22.551 -0.571 -15.891 1.00 92.56 82 ILE A O 1
ATOM 608 N N . ARG A 1 83 ? 20.353 -1.011 -15.919 1.00 93.06 83 ARG A N 1
ATOM 609 C CA . ARG A 1 83 ? 20.262 -1.046 -17.393 1.00 93.06 83 ARG A CA 1
ATOM 610 C C . ARG A 1 83 ? 20.683 0.270 -18.051 1.00 93.06 83 ARG A C 1
ATOM 612 O O . ARG A 1 83 ? 21.040 0.269 -19.222 1.00 93.06 83 ARG A O 1
ATOM 619 N N . SER A 1 84 ? 20.627 1.385 -17.325 1.00 90.56 84 SER A N 1
ATOM 620 C CA . SER A 1 84 ? 20.956 2.713 -17.850 1.00 90.56 84 SER A CA 1
ATOM 621 C C . SER A 1 84 ? 22.450 2.957 -18.066 1.00 90.56 84 SER A C 1
ATOM 623 O O . SER A 1 84 ? 22.791 4.025 -18.561 1.00 90.56 84 SER A O 1
ATOM 625 N N . ASP A 1 85 ? 23.318 2.023 -17.681 1.00 89.88 85 ASP A N 1
ATOM 626 C CA . ASP A 1 85 ? 24.770 2.078 -17.928 1.00 89.88 85 ASP A CA 1
ATOM 627 C C . ASP A 1 85 ? 25.264 0.869 -18.736 1.00 89.88 85 ASP A C 1
ATOM 629 O O . ASP A 1 85 ? 26.454 0.666 -18.935 1.00 89.88 85 ASP A O 1
ATOM 633 N N . GLN A 1 86 ? 24.327 0.054 -19.222 1.00 90.69 86 GLN A N 1
ATOM 634 C CA . GLN A 1 86 ? 24.610 -1.161 -19.969 1.00 90.69 86 GLN A CA 1
ATOM 635 C C . GLN A 1 86 ? 24.326 -0.997 -21.457 1.00 90.69 86 GLN A C 1
ATOM 637 O O . GLN A 1 86 ? 23.520 -0.167 -21.903 1.00 90.69 86 GLN A O 1
ATOM 642 N N . THR A 1 87 ? 24.956 -1.867 -22.234 1.00 91.31 87 THR A N 1
ATOM 643 C CA . THR A 1 87 ? 24.628 -2.066 -23.644 1.00 91.31 87 THR A CA 1
ATOM 644 C C . THR A 1 87 ? 23.373 -2.931 -23.827 1.00 91.31 87 THR A C 1
ATOM 646 O O . THR A 1 87 ? 22.877 -3.599 -22.910 1.00 91.31 87 THR A O 1
ATOM 649 N N . ALA A 1 88 ? 22.829 -2.951 -25.043 1.00 90.31 88 ALA A N 1
ATOM 650 C CA . ALA A 1 88 ? 21.674 -3.765 -25.397 1.00 90.31 88 ALA A CA 1
ATOM 651 C C . ALA A 1 88 ? 21.944 -5.262 -25.227 1.00 90.31 88 ALA A C 1
ATOM 653 O O . ALA A 1 88 ? 21.013 -5.993 -24.910 1.00 90.31 88 ALA A O 1
ATOM 654 N N . ALA A 1 89 ? 23.187 -5.728 -25.396 1.00 92.38 89 ALA A N 1
ATOM 655 C CA . ALA A 1 89 ? 23.551 -7.121 -25.142 1.00 92.38 89 ALA A CA 1
ATOM 656 C C . ALA A 1 89 ? 23.541 -7.472 -23.644 1.00 92.38 89 ALA A C 1
ATOM 658 O O . ALA A 1 89 ? 22.927 -8.467 -23.253 1.00 92.38 89 ALA A O 1
ATOM 659 N N . GLU A 1 90 ? 24.172 -6.643 -22.811 1.00 93.69 90 GLU A N 1
ATOM 660 C CA . GLU A 1 90 ? 24.315 -6.867 -21.363 1.00 93.69 90 GLU A CA 1
ATOM 661 C C . GLU A 1 90 ? 22.985 -6.750 -20.612 1.00 93.69 90 GLU A C 1
ATOM 663 O O . GLU A 1 90 ? 22.739 -7.467 -19.642 1.00 93.69 90 GLU A O 1
ATOM 668 N N . SER A 1 91 ? 22.095 -5.881 -21.091 1.00 92.94 91 SER A N 1
ATOM 669 C CA . SER A 1 91 ? 20.807 -5.604 -20.451 1.00 92.94 91 SER A CA 1
ATOM 670 C C . SER A 1 91 ? 19.721 -6.650 -20.726 1.00 92.94 91 SER A C 1
ATOM 672 O O . SER A 1 91 ? 18.729 -6.685 -19.996 1.00 92.94 91 SER A O 1
ATOM 674 N N . ARG A 1 92 ? 19.879 -7.546 -21.716 1.00 94.50 92 ARG A N 1
ATOM 675 C CA . ARG A 1 92 ? 18.885 -8.596 -22.054 1.00 94.50 92 ARG A CA 1
ATOM 676 C C . ARG A 1 92 ? 18.388 -9.409 -20.848 1.00 94.50 92 ARG A C 1
ATOM 678 O O . ARG A 1 92 ? 17.168 -9.531 -20.707 1.00 94.50 92 ARG A O 1
ATOM 685 N N . PRO A 1 93 ? 19.252 -9.970 -19.974 1.00 95.88 93 PRO A N 1
ATOM 686 C CA . PRO A 1 93 ? 18.789 -10.684 -18.783 1.00 95.88 93 PRO A CA 1
ATOM 687 C C . PRO A 1 93 ? 17.992 -9.781 -17.833 1.00 95.88 93 PRO A C 1
ATOM 689 O O . PRO A 1 93 ? 16.937 -10.193 -17.356 1.00 95.88 93 PRO A O 1
ATOM 692 N N . LEU A 1 94 ? 18.422 -8.533 -17.617 1.00 95.62 94 LEU A N 1
ATOM 693 C CA . LEU A 1 94 ? 17.715 -7.574 -16.760 1.00 95.62 94 LEU A CA 1
ATOM 694 C C . LEU A 1 94 ? 16.371 -7.123 -17.348 1.00 95.62 94 LEU A C 1
ATOM 696 O O . LEU A 1 94 ? 15.425 -6.871 -16.603 1.00 95.62 94 LEU A O 1
ATOM 700 N N . VAL A 1 95 ? 16.250 -7.035 -18.673 1.00 96.44 95 VAL A N 1
ATOM 701 C CA . VAL A 1 95 ? 14.977 -6.745 -19.348 1.00 96.44 95 VAL A CA 1
ATOM 702 C C . VAL A 1 95 ? 13.988 -7.895 -19.158 1.00 96.44 95 VAL A C 1
ATOM 704 O O . VAL A 1 95 ? 12.840 -7.643 -18.794 1.00 96.44 95 VAL A O 1
ATOM 707 N N . LYS A 1 96 ? 14.435 -9.150 -19.311 1.00 97.12 96 LYS A N 1
ATOM 708 C CA . LYS A 1 96 ? 13.605 -10.337 -19.035 1.00 97.12 96 LYS A CA 1
ATOM 709 C C . LYS A 1 96 ? 13.202 -10.426 -17.565 1.00 97.12 96 LYS A C 1
ATOM 711 O O . LYS A 1 96 ? 12.048 -10.719 -17.269 1.00 97.12 96 LYS A O 1
ATOM 716 N N . LEU A 1 97 ? 14.131 -10.130 -16.657 1.00 97.44 97 LEU A N 1
ATOM 717 C CA . LEU A 1 97 ? 13.865 -10.099 -15.223 1.00 97.44 97 LEU A CA 1
ATOM 718 C C . LEU A 1 97 ? 12.817 -9.031 -14.877 1.00 97.44 97 LEU A C 1
ATOM 720 O O . LEU A 1 97 ? 11.832 -9.329 -14.208 1.00 97.44 97 LEU A O 1
ATOM 724 N N . GLY A 1 98 ? 12.976 -7.807 -15.390 1.00 97.12 98 GLY A N 1
ATOM 725 C CA . GLY A 1 98 ? 11.997 -6.731 -15.209 1.00 97.12 98 GLY A CA 1
ATOM 726 C C . GLY A 1 98 ? 10.620 -7.069 -15.792 1.00 97.12 98 GLY A C 1
ATOM 727 O O . GLY A 1 98 ? 9.597 -6.779 -15.170 1.00 97.12 98 GLY A O 1
ATOM 728 N N . LEU A 1 99 ? 10.573 -7.742 -16.946 1.00 98.00 99 LEU A N 1
ATOM 729 C CA . LEU A 1 99 ? 9.326 -8.239 -17.532 1.00 98.00 99 LEU A CA 1
ATOM 730 C C . LEU A 1 99 ? 8.648 -9.284 -16.635 1.00 98.00 99 LEU A C 1
ATOM 732 O O . LEU A 1 99 ? 7.447 -9.187 -16.406 1.00 98.00 99 LEU A O 1
ATOM 736 N N . LEU A 1 100 ? 9.404 -10.237 -16.085 1.00 97.94 100 LEU A N 1
ATOM 737 C CA . LEU A 1 100 ? 8.869 -11.240 -15.161 1.00 97.94 100 LEU A CA 1
ATOM 738 C C . LEU A 1 100 ? 8.259 -10.582 -13.915 1.00 97.94 100 LEU A C 1
ATOM 740 O O . LEU A 1 100 ? 7.107 -10.847 -13.578 1.00 97.94 100 LEU A O 1
ATOM 744 N N . PHE A 1 101 ? 9.001 -9.691 -13.254 1.00 97.69 101 PHE A N 1
ATOM 745 C CA . PHE A 1 101 ? 8.517 -9.029 -12.039 1.00 97.69 101 PHE A CA 1
ATOM 746 C C . PHE A 1 101 ? 7.328 -8.102 -12.300 1.00 97.69 101 PHE A C 1
ATOM 748 O O . PHE A 1 101 ? 6.389 -8.087 -11.507 1.00 97.69 101 PHE A O 1
ATOM 755 N N . SER A 1 102 ? 7.323 -7.362 -13.412 1.00 98.00 102 SER A N 1
ATOM 756 C CA . SER A 1 102 ? 6.168 -6.530 -13.780 1.00 98.00 102 SER A CA 1
ATOM 757 C C . SER A 1 102 ? 4.945 -7.360 -14.184 1.00 98.00 102 SER A C 1
ATOM 759 O O . SER A 1 102 ? 3.830 -6.939 -13.893 1.00 98.00 102 SER A O 1
ATOM 761 N N . ALA A 1 103 ? 5.119 -8.557 -14.758 1.00 98.25 103 ALA A N 1
ATOM 762 C CA . ALA A 1 103 ? 4.020 -9.489 -15.027 1.00 98.25 103 ALA A CA 1
ATOM 763 C C . ALA A 1 103 ? 3.387 -10.023 -13.732 1.00 98.25 103 ALA A C 1
ATOM 765 O O . ALA A 1 103 ? 2.165 -9.996 -13.580 1.00 98.25 103 ALA A O 1
ATOM 766 N N . VAL A 1 104 ? 4.217 -10.458 -12.774 1.00 97.88 104 VAL A N 1
ATOM 767 C CA . VAL A 1 104 ? 3.755 -10.887 -11.442 1.00 97.88 104 VAL A CA 1
ATOM 768 C C . VAL A 1 104 ? 3.059 -9.730 -10.725 1.00 97.88 104 VAL A C 1
ATOM 770 O O . VAL A 1 104 ? 1.967 -9.904 -10.187 1.00 97.88 104 VAL A O 1
ATOM 773 N N . GLY A 1 105 ? 3.653 -8.534 -10.772 1.00 97.31 105 GLY A N 1
ATOM 774 C CA . GLY A 1 105 ? 3.068 -7.315 -10.220 1.00 97.31 105 GLY A CA 1
ATOM 775 C C . GLY A 1 105 ? 1.713 -6.977 -10.843 1.00 97.31 105 GLY A C 1
ATOM 776 O O . GLY A 1 105 ? 0.769 -6.703 -10.112 1.00 97.31 105 GLY A O 1
ATOM 777 N N . PHE A 1 106 ? 1.583 -7.054 -12.169 1.00 98.19 106 PHE A N 1
ATOM 778 C CA . PHE A 1 106 ? 0.323 -6.822 -12.878 1.00 98.19 106 PHE A CA 1
ATOM 779 C C . PHE A 1 106 ? -0.767 -7.818 -12.460 1.00 98.19 106 PHE A C 1
ATOM 781 O O . PHE A 1 106 ? -1.881 -7.404 -12.138 1.00 98.19 106 PHE A O 1
ATOM 788 N N . ALA A 1 107 ? -0.442 -9.113 -12.395 1.00 97.88 107 ALA A N 1
ATOM 789 C CA . ALA A 1 107 ? -1.380 -10.141 -11.946 1.00 97.88 107 ALA A CA 1
ATOM 790 C C . ALA A 1 107 ? -1.827 -9.909 -10.491 1.00 97.88 107 ALA A C 1
ATOM 792 O O . ALA A 1 107 ? -3.020 -9.966 -10.187 1.00 97.88 107 ALA A O 1
ATOM 793 N N . ALA A 1 108 ? -0.886 -9.573 -9.603 1.00 95.94 108 ALA A N 1
ATOM 794 C CA . ALA A 1 108 ? -1.187 -9.237 -8.215 1.00 95.94 108 ALA A CA 1
ATOM 795 C C . ALA A 1 108 ? -2.063 -7.977 -8.109 1.00 95.94 108 ALA A C 1
ATOM 797 O O . ALA A 1 108 ? -3.059 -7.978 -7.387 1.00 95.94 108 ALA A O 1
ATOM 798 N N . SER A 1 109 ? -1.749 -6.914 -8.857 1.00 96.19 109 SER A N 1
ATOM 799 C CA . SER A 1 109 ? -2.558 -5.691 -8.903 1.00 96.19 109 SER A CA 1
ATOM 800 C C . SER A 1 109 ? -3.976 -5.957 -9.407 1.00 96.19 109 SER A C 1
ATOM 802 O O . SER A 1 109 ? -4.923 -5.433 -8.823 1.00 96.19 109 SER A O 1
ATOM 804 N N . ALA A 1 110 ? -4.147 -6.798 -10.431 1.00 96.62 110 ALA A N 1
ATOM 805 C CA . ALA A 1 110 ? -5.466 -7.191 -10.926 1.00 96.62 110 ALA A CA 1
ATOM 806 C C . ALA A 1 110 ? -6.276 -7.941 -9.854 1.00 96.62 110 ALA A C 1
ATOM 808 O O . ALA A 1 110 ? -7.448 -7.627 -9.635 1.00 96.62 110 ALA A O 1
ATOM 809 N N . TRP A 1 111 ? -5.640 -8.869 -9.132 1.00 96.12 111 TRP A N 1
ATOM 810 C CA . TRP A 1 111 ? -6.266 -9.584 -8.017 1.00 96.12 111 TRP A CA 1
ATOM 811 C C . TRP A 1 111 ? -6.689 -8.643 -6.884 1.00 96.12 111 TRP A C 1
ATOM 813 O O . TRP A 1 111 ? -7.839 -8.678 -6.445 1.00 96.12 111 TRP A O 1
ATOM 823 N N . PHE A 1 112 ? -5.797 -7.761 -6.427 1.00 94.69 112 PHE A N 1
ATOM 824 C CA . PHE A 1 112 ? -6.131 -6.810 -5.365 1.00 94.69 112 PHE A CA 1
ATOM 825 C C . PHE A 1 112 ? -7.212 -5.816 -5.795 1.00 94.69 112 PHE A C 1
ATOM 827 O O . PHE A 1 112 ? -8.042 -5.426 -4.973 1.00 94.69 112 PHE A O 1
ATOM 834 N N . GLN A 1 113 ? -7.260 -5.443 -7.075 1.00 95.00 113 GLN A N 1
ATOM 835 C CA . GLN A 1 113 ? -8.320 -4.584 -7.588 1.00 95.00 113 GLN A CA 1
ATOM 836 C C . GLN A 1 113 ? -9.678 -5.295 -7.605 1.00 95.00 113 GLN A C 1
ATOM 838 O O . GLN A 1 113 ? -10.683 -4.704 -7.202 1.00 95.00 113 GLN A O 1
ATOM 843 N N . TYR A 1 114 ? -9.700 -6.571 -8.001 1.00 95.62 114 TYR A N 1
ATOM 844 C CA . TYR A 1 114 ? -10.883 -7.424 -7.897 1.00 95.62 114 TYR A CA 1
ATOM 845 C C . TYR A 1 114 ? -11.349 -7.551 -6.441 1.00 95.62 114 TYR A C 1
ATOM 847 O O . TYR A 1 114 ? -12.514 -7.290 -6.141 1.00 95.62 114 TYR A O 1
ATOM 855 N N . ALA A 1 115 ? -10.433 -7.855 -5.518 1.00 93.38 115 ALA A N 1
ATOM 856 C CA . ALA A 1 115 ? -10.745 -7.952 -4.096 1.00 93.38 115 ALA A CA 1
ATOM 857 C C . ALA A 1 115 ? -11.304 -6.632 -3.539 1.00 93.38 115 ALA A C 1
ATOM 859 O O . ALA A 1 115 ? -12.292 -6.639 -2.811 1.00 93.38 115 ALA A O 1
ATOM 860 N N . SER A 1 116 ? -10.726 -5.494 -3.925 1.00 93.12 116 SER A N 1
ATOM 861 C CA . SER A 1 116 ? -11.163 -4.163 -3.491 1.00 93.12 116 SER A CA 1
ATOM 862 C C . SER A 1 116 ? -12.602 -3.844 -3.921 1.00 93.12 116 SER A C 1
ATOM 864 O O . SER A 1 116 ? -13.425 -3.444 -3.096 1.00 93.12 116 SER A O 1
ATOM 866 N N . PHE A 1 117 ? -12.943 -4.081 -5.191 1.00 92.94 117 PHE A N 1
ATOM 867 C CA . PHE A 1 117 ? -14.256 -3.712 -5.727 1.00 92.94 117 PHE A CA 1
ATOM 868 C C . PHE A 1 117 ? -15.355 -4.736 -5.456 1.00 92.94 117 PHE A C 1
ATOM 870 O O . PHE A 1 117 ? -16.491 -4.342 -5.202 1.00 92.94 117 PHE A O 1
ATOM 877 N N . VAL A 1 118 ? -15.034 -6.029 -5.514 1.00 94.31 118 VAL A N 1
ATOM 878 C CA . VAL A 1 118 ? -16.042 -7.098 -5.464 1.00 94.31 118 VAL A CA 1
ATOM 879 C C . VAL A 1 118 ? -16.195 -7.655 -4.054 1.00 94.31 118 VAL A C 1
ATOM 881 O O . VAL A 1 118 ? -17.318 -7.821 -3.591 1.00 94.31 118 VAL A O 1
ATOM 884 N N . ILE A 1 119 ? -15.084 -7.913 -3.358 1.00 91.25 119 ILE A N 1
ATOM 885 C CA . ILE A 1 119 ? -15.109 -8.546 -2.030 1.00 91.25 119 ILE A CA 1
ATOM 886 C C . ILE A 1 119 ? -15.301 -7.488 -0.941 1.00 91.25 119 ILE A C 1
ATOM 888 O O . ILE A 1 119 ? -16.213 -7.581 -0.128 1.00 91.25 119 ILE A O 1
ATOM 892 N N . ILE A 1 120 ? -14.444 -6.466 -0.933 1.00 89.31 120 ILE A N 1
ATOM 893 C CA . ILE A 1 120 ? -14.416 -5.439 0.118 1.00 89.31 120 ILE A CA 1
ATOM 894 C C . ILE A 1 120 ? -15.472 -4.357 -0.146 1.00 89.31 120 ILE A C 1
ATOM 896 O O . ILE A 1 120 ? -15.922 -3.693 0.789 1.00 89.31 120 ILE A O 1
ATOM 900 N N . GLN A 1 121 ? -15.877 -4.169 -1.406 1.00 90.69 121 GLN A N 1
ATOM 901 C CA . GLN A 1 121 ? -16.759 -3.081 -1.837 1.00 90.69 121 GLN A CA 1
ATOM 902 C C . GLN A 1 121 ? -16.251 -1.724 -1.319 1.00 90.69 121 GLN A C 1
ATOM 904 O O . GLN A 1 121 ? -16.948 -1.008 -0.597 1.00 90.69 121 GLN A O 1
ATOM 909 N N . GLY A 1 122 ? -14.984 -1.416 -1.604 1.00 87.31 122 GLY A N 1
ATOM 910 C CA . GLY A 1 122 ? -14.324 -0.163 -1.235 1.00 87.31 122 GLY A CA 1
ATOM 911 C C . GLY A 1 122 ? -13.567 0.430 -2.421 1.00 87.31 122 GLY A C 1
ATOM 912 O O . GLY A 1 122 ? -13.147 -0.282 -3.333 1.00 87.31 122 GLY A O 1
ATOM 913 N N . LYS A 1 123 ? -13.394 1.755 -2.434 1.00 89.38 123 LYS A N 1
ATOM 914 C CA . LYS A 1 123 ? -12.631 2.457 -3.479 1.00 89.38 123 LYS A CA 1
ATOM 915 C C . LYS A 1 123 ? -11.381 3.084 -2.876 1.00 89.38 123 LYS A C 1
ATOM 917 O O . LYS A 1 123 ? -11.465 4.078 -2.166 1.00 89.38 123 LYS A O 1
ATOM 922 N N . CYS A 1 124 ? -10.218 2.518 -3.193 1.00 90.12 124 CYS A N 1
ATOM 923 C CA . CYS A 1 124 ? -8.925 3.064 -2.785 1.00 90.12 124 CYS A CA 1
ATOM 924 C C . CYS A 1 124 ? -8.195 3.678 -3.985 1.00 90.12 124 CYS A C 1
ATOM 926 O O . CYS A 1 124 ? -7.724 2.953 -4.865 1.00 90.12 124 CYS A O 1
ATOM 928 N N . TYR A 1 125 ? -8.077 5.009 -4.017 1.00 91.81 125 TYR A N 1
ATOM 929 C CA . TYR A 1 125 ? -7.413 5.718 -5.117 1.00 91.81 125 TYR A CA 1
ATOM 930 C C . TYR A 1 125 ? -5.912 5.426 -5.199 1.00 91.81 125 TYR A C 1
ATOM 932 O O . TYR A 1 125 ? -5.370 5.354 -6.298 1.00 91.81 125 TYR A O 1
ATOM 940 N N . TRP A 1 126 ? -5.248 5.172 -4.069 1.00 92.44 126 TRP A N 1
ATOM 941 C CA . TRP A 1 126 ? -3.840 4.765 -4.054 1.00 92.44 126 TRP A CA 1
ATOM 942 C C . TRP A 1 126 ? -3.631 3.375 -4.665 1.00 92.44 126 TRP A C 1
ATOM 944 O O . TRP A 1 126 ? -2.695 3.180 -5.440 1.00 92.44 126 TRP A O 1
ATOM 954 N N . CYS A 1 127 ? -4.529 2.421 -4.388 1.00 93.06 127 CYS A N 1
ATOM 955 C CA . CYS A 1 127 ? -4.496 1.097 -5.016 1.00 93.06 127 CYS A CA 1
ATOM 956 C C . CYS A 1 127 ? -4.736 1.186 -6.526 1.00 93.06 127 CYS A C 1
ATOM 958 O O . CYS A 1 127 ? -4.003 0.554 -7.282 1.00 93.06 127 CYS A O 1
ATOM 960 N N . ILE A 1 128 ? -5.697 2.009 -6.962 1.00 94.44 128 ILE A N 1
ATOM 961 C CA . ILE A 1 128 ? -5.956 2.255 -8.389 1.00 94.44 128 ILE A CA 1
ATOM 962 C C . ILE A 1 128 ? -4.725 2.887 -9.045 1.00 94.44 128 ILE A C 1
ATOM 964 O O . ILE A 1 128 ? -4.286 2.423 -10.094 1.00 94.44 128 ILE A O 1
ATOM 968 N N . GLY A 1 129 ? -4.129 3.899 -8.408 1.00 95.00 129 GLY A N 1
ATOM 969 C CA . GLY A 1 129 ? -2.895 4.525 -8.874 1.00 95.00 129 GLY A CA 1
ATOM 970 C C . GLY A 1 129 ? -1.772 3.503 -9.051 1.00 95.00 129 GLY A C 1
ATOM 971 O O . GLY A 1 129 ? -1.183 3.431 -10.125 1.00 95.00 129 GLY A O 1
ATOM 972 N N . SER A 1 130 ? -1.544 2.653 -8.045 1.00 95.62 130 SER A N 1
ATOM 973 C CA . SER A 1 130 ? -0.543 1.580 -8.110 1.00 95.62 130 SER A CA 1
ATOM 974 C C . SER A 1 130 ? -0.848 0.553 -9.211 1.00 95.62 130 SER A C 1
ATOM 976 O O . SER A 1 130 ? 0.047 0.136 -9.945 1.00 95.62 130 SER A O 1
ATOM 978 N N . ALA A 1 131 ? -2.114 0.162 -9.381 1.00 97.12 131 ALA A N 1
ATOM 979 C CA . ALA A 1 131 ? -2.520 -0.776 -10.425 1.00 97.12 131 ALA A CA 1
ATOM 980 C C . ALA A 1 131 ? -2.287 -0.198 -11.831 1.00 97.12 131 ALA A C 1
ATOM 982 O O . ALA A 1 131 ? -1.777 -0.895 -12.712 1.00 97.12 131 ALA A O 1
ATOM 983 N N . LEU A 1 132 ? -2.593 1.088 -12.035 1.00 97.75 132 LEU A N 1
ATOM 984 C CA . LEU A 1 132 ? -2.327 1.790 -13.291 1.00 97.75 132 LEU A CA 1
ATOM 985 C C . LEU A 1 132 ? -0.825 1.904 -13.565 1.00 97.75 132 LEU A C 1
ATOM 987 O O . LEU A 1 132 ? -0.389 1.601 -14.678 1.00 97.75 132 LEU A O 1
ATOM 991 N N . THR A 1 133 ? -0.018 2.272 -12.563 1.00 97.88 133 THR A N 1
ATOM 992 C CA . THR A 1 133 ? 1.441 2.356 -12.730 1.00 97.88 133 THR A CA 1
ATOM 993 C C . THR A 1 133 ? 2.055 0.999 -13.045 1.00 97.88 133 THR A C 1
ATOM 995 O O . THR A 1 133 ? 2.901 0.912 -13.934 1.00 97.88 133 THR A O 1
ATOM 998 N N . MET A 1 134 ? 1.611 -0.072 -12.380 1.00 98.12 134 MET A N 1
ATOM 999 C CA . MET A 1 134 ? 2.150 -1.410 -12.628 1.00 98.12 134 MET A CA 1
ATOM 1000 C C . MET A 1 134 ? 1.717 -1.966 -13.991 1.00 98.12 134 MET A C 1
ATOM 1002 O O . MET A 1 134 ? 2.523 -2.574 -14.693 1.00 98.12 134 MET A O 1
ATOM 1006 N N . THR A 1 135 ? 0.488 -1.675 -14.423 1.00 98.12 135 THR A N 1
ATOM 1007 C CA . THR A 1 135 ? 0.017 -2.000 -15.780 1.00 98.12 135 THR A CA 1
ATOM 1008 C C . THR A 1 135 ? 0.850 -1.281 -16.842 1.00 98.12 135 THR A C 1
ATOM 1010 O O . THR A 1 135 ? 1.321 -1.908 -17.791 1.00 98.12 135 THR A O 1
ATOM 1013 N N . ALA A 1 136 ? 1.100 0.020 -16.662 1.00 98.19 136 ALA A N 1
ATOM 1014 C CA . ALA A 1 136 ? 1.945 0.792 -17.569 1.00 98.19 136 ALA A CA 1
ATOM 1015 C C . ALA A 1 136 ? 3.383 0.246 -17.611 1.00 98.19 136 ALA A C 1
ATOM 1017 O O . ALA A 1 136 ? 3.952 0.087 -18.692 1.00 98.19 136 ALA A O 1
ATOM 1018 N N . LEU A 1 137 ? 3.956 -0.110 -16.455 1.00 98.19 137 LEU A N 1
ATOM 1019 C CA . LEU A 1 137 ? 5.274 -0.745 -16.375 1.00 98.19 137 LEU A CA 1
ATOM 1020 C C . LEU A 1 137 ? 5.322 -2.075 -17.119 1.00 98.19 137 LEU A C 1
ATOM 1022 O O . LEU A 1 137 ? 6.303 -2.327 -17.816 1.00 98.19 137 LEU A O 1
ATOM 1026 N N . PHE A 1 138 ? 4.299 -2.917 -16.985 1.00 98.56 138 PHE A N 1
ATOM 1027 C CA . PHE A 1 138 ? 4.240 -4.198 -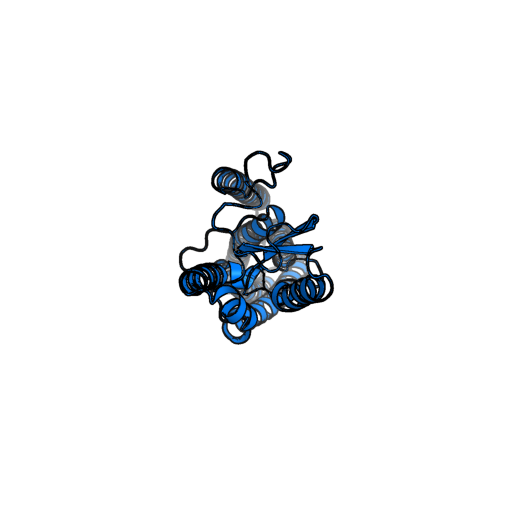17.681 1.00 98.56 138 PHE A CA 1
ATOM 1028 C C . PHE A 1 138 ? 4.227 -4.009 -19.205 1.00 98.56 138 PHE A C 1
ATOM 1030 O O . PHE A 1 138 ? 5.039 -4.612 -19.909 1.00 98.56 138 PHE A O 1
ATOM 1037 N N . VAL A 1 139 ? 3.404 -3.085 -19.713 1.00 98.38 139 VAL A N 1
ATOM 1038 C CA . VAL A 1 139 ? 3.374 -2.736 -21.145 1.00 98.38 139 VAL A CA 1
ATOM 1039 C C . VAL A 1 139 ? 4.733 -2.215 -21.616 1.00 98.38 139 VAL A C 1
ATOM 1041 O O . VAL A 1 139 ? 5.256 -2.674 -22.633 1.00 98.38 139 VAL A O 1
ATOM 1044 N N . VAL A 1 140 ? 5.352 -1.302 -20.864 1.00 98.00 140 VAL A N 1
ATOM 1045 C CA . VAL A 1 140 ? 6.677 -0.760 -21.202 1.00 98.00 140 VAL A CA 1
ATOM 1046 C C . VAL A 1 140 ? 7.743 -1.856 -21.214 1.00 98.00 140 VAL A C 1
ATOM 1048 O O . VAL A 1 140 ? 8.582 -1.856 -22.111 1.00 98.00 140 VAL A O 1
ATOM 1051 N N . HIS A 1 141 ? 7.704 -2.824 -20.294 1.00 98.19 141 HIS A N 1
ATOM 1052 C CA . HIS A 1 141 ? 8.641 -3.951 -20.291 1.00 98.19 141 HIS A CA 1
ATOM 1053 C C . HIS A 1 141 ? 8.454 -4.893 -21.487 1.00 98.19 141 HIS A C 1
ATOM 1055 O O . HIS A 1 141 ? 9.454 -5.371 -22.025 1.00 98.19 141 HIS A O 1
ATOM 1061 N N . ILE A 1 142 ? 7.219 -5.120 -21.953 1.00 98.25 142 ILE A N 1
ATOM 1062 C CA . ILE A 1 142 ? 6.959 -5.879 -23.191 1.00 98.25 142 ILE A CA 1
ATOM 1063 C C . ILE A 1 142 ? 7.597 -5.166 -24.388 1.00 98.25 142 ILE A C 1
ATOM 1065 O O . ILE A 1 142 ? 8.328 -5.783 -25.169 1.00 98.25 142 ILE A O 1
ATOM 1069 N N . LEU A 1 143 ? 7.351 -3.859 -24.520 1.00 97.31 143 LEU A N 1
ATOM 1070 C CA . LEU A 1 143 ? 7.896 -3.054 -25.614 1.00 97.31 143 LEU A CA 1
ATOM 1071 C C . LEU A 1 143 ? 9.425 -2.993 -25.554 1.00 97.31 143 LEU A C 1
ATOM 1073 O O . LEU A 1 143 ? 10.092 -3.196 -26.567 1.00 97.31 143 LEU A O 1
ATOM 1077 N N . LEU A 1 144 ? 9.985 -2.785 -24.361 1.00 95.75 144 LEU A N 1
ATOM 1078 C CA . LEU A 1 144 ? 11.427 -2.730 -24.145 1.00 95.75 144 LEU A CA 1
ATOM 1079 C C . LEU A 1 144 ? 12.093 -4.062 -24.506 1.00 95.75 144 LEU A C 1
ATOM 1081 O O . LEU A 1 144 ? 13.113 -4.062 -25.188 1.00 95.75 144 LEU A O 1
ATOM 1085 N N . ASN A 1 145 ? 11.501 -5.195 -24.117 1.00 96.69 145 ASN A N 1
ATOM 1086 C CA . ASN A 1 145 ? 11.999 -6.524 -24.477 1.00 96.69 145 ASN A CA 1
ATOM 1087 C C . ASN A 1 145 ? 12.040 -6.740 -25.996 1.00 96.69 145 ASN A C 1
ATOM 1089 O O . ASN A 1 145 ? 13.005 -7.306 -26.515 1.00 96.69 145 ASN A O 1
ATOM 1093 N N . ASN A 1 146 ? 11.028 -6.254 -26.715 1.00 95.44 146 ASN A N 1
ATOM 1094 C CA . ASN A 1 146 ? 10.973 -6.351 -28.171 1.00 95.44 146 ASN A CA 1
ATOM 1095 C C . ASN A 1 146 ? 12.039 -5.469 -28.850 1.00 95.44 146 ASN A C 1
ATOM 1097 O O . ASN A 1 146 ? 12.729 -5.928 -29.759 1.00 95.44 146 ASN A O 1
ATOM 1101 N N . GLU A 1 147 ? 12.207 -4.222 -28.398 1.00 94.00 147 GLU A N 1
ATOM 1102 C CA . GLU A 1 147 ? 13.168 -3.284 -28.998 1.00 94.00 147 GLU A CA 1
ATOM 1103 C C . GLU A 1 147 ? 14.627 -3.648 -28.669 1.00 94.00 147 GLU A C 1
ATOM 1105 O O . GLU A 1 147 ? 15.471 -3.654 -29.562 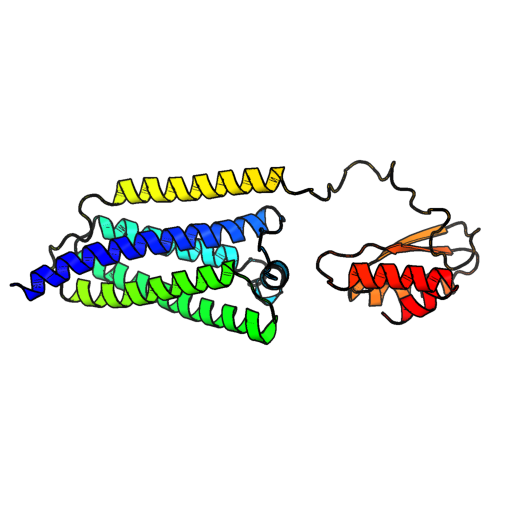1.00 94.00 147 GLU A O 1
ATOM 1110 N N . VAL A 1 148 ? 14.933 -4.048 -27.428 1.00 93.12 148 VAL A N 1
ATOM 1111 C CA . VAL A 1 148 ? 16.293 -4.464 -27.018 1.00 93.12 148 VAL A CA 1
ATOM 1112 C C . VAL A 1 148 ? 16.727 -5.758 -27.712 1.00 93.12 148 VAL A C 1
ATOM 1114 O O . VAL A 1 148 ? 17.904 -5.930 -28.027 1.00 93.12 148 VAL A O 1
ATOM 1117 N N . SER A 1 149 ? 15.787 -6.659 -28.012 1.00 91.94 149 SER A N 1
ATOM 1118 C CA . SER A 1 149 ? 16.094 -7.879 -28.773 1.00 91.94 149 SER A CA 1
ATOM 1119 C C . SER A 1 149 ? 16.508 -7.583 -30.220 1.00 91.94 149 SER A C 1
ATOM 1121 O O . SER A 1 149 ? 17.268 -8.358 -30.799 1.00 91.94 149 SER A O 1
ATOM 1123 N N . LYS A 1 150 ? 16.031 -6.470 -30.797 1.00 92.50 150 LYS A N 1
ATOM 1124 C CA . LYS A 1 150 ? 16.318 -6.039 -32.178 1.00 92.50 150 LYS A CA 1
ATOM 1125 C C . LYS A 1 150 ? 17.487 -5.060 -32.285 1.00 92.50 150 LYS A C 1
ATOM 1127 O O . LYS A 1 150 ? 18.051 -4.910 -33.367 1.00 92.50 150 LYS A O 1
ATOM 1132 N N . ALA A 1 151 ? 17.819 -4.364 -31.200 1.00 89.38 151 ALA A N 1
ATOM 1133 C CA . ALA A 1 151 ? 18.883 -3.371 -31.186 1.00 89.38 151 ALA A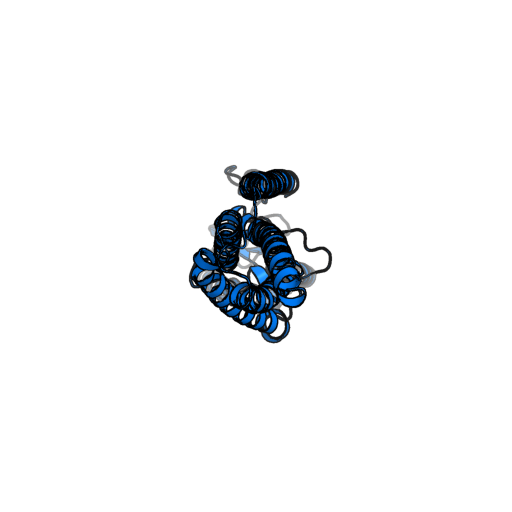 CA 1
ATOM 1134 C C . ALA A 1 151 ? 20.271 -4.016 -31.414 1.00 89.38 151 ALA A C 1
ATOM 1136 O O . ALA A 1 151 ? 20.527 -5.117 -30.909 1.00 89.38 151 ALA A O 1
ATOM 1137 N N . PRO A 1 152 ? 21.186 -3.333 -32.134 1.00 90.62 152 PRO A N 1
ATOM 1138 C CA . PRO A 1 152 ? 22.599 -3.707 -32.201 1.00 90.62 152 PRO A CA 1
ATOM 1139 C C . PRO A 1 152 ? 23.199 -3.895 -30.804 1.00 90.62 152 PRO A C 1
ATOM 1141 O O . PRO A 1 152 ? 22.876 -3.133 -29.890 1.00 90.62 152 PRO A O 1
ATOM 1144 N N . SER A 1 153 ? 24.067 -4.896 -30.635 1.00 89.44 153 SER A N 1
ATOM 1145 C CA . SER A 1 153 ? 24.601 -5.319 -29.330 1.00 89.44 153 SER A CA 1
ATOM 1146 C C . SER A 1 153 ? 25.308 -4.212 -28.552 1.00 89.44 153 SER A C 1
ATOM 1148 O O . SER A 1 153 ? 25.243 -4.206 -27.328 1.00 89.44 153 SER A O 1
ATOM 1150 N N . ASP A 1 154 ? 25.944 -3.282 -29.259 1.00 88.69 154 ASP A N 1
ATOM 1151 C CA . ASP A 1 154 ? 26.701 -2.134 -28.756 1.00 88.69 154 ASP A CA 1
ATOM 1152 C C . ASP A 1 154 ? 25.827 -0.910 -28.432 1.00 88.69 154 ASP A C 1
ATOM 1154 O O . ASP A 1 154 ? 26.327 0.096 -27.929 1.00 88.69 154 ASP A O 1
ATOM 1158 N N . THR A 1 155 ? 24.515 -0.974 -28.690 1.00 87.25 155 THR A N 1
ATOM 1159 C CA . THR A 1 155 ? 23.599 0.135 -28.401 1.00 87.25 155 THR A CA 1
ATOM 1160 C C . THR A 1 155 ? 23.568 0.413 -26.894 1.00 87.25 155 THR A C 1
ATOM 1162 O O . THR A 1 155 ? 23.141 -0.458 -26.140 1.00 87.25 155 THR A O 1
ATOM 1165 N N . PRO A 1 156 ? 23.932 1.615 -26.421 1.00 87.50 156 PRO A N 1
ATOM 1166 C CA . PRO A 1 156 ? 23.820 1.967 -25.007 1.00 87.50 156 PRO A CA 1
ATOM 1167 C C . PRO A 1 156 ? 22.354 2.241 -24.627 1.00 87.50 156 PRO A C 1
ATOM 1169 O O . PRO A 1 156 ? 21.675 2.982 -25.338 1.00 87.50 156 PRO A O 1
ATOM 1172 N N . LEU A 1 157 ? 21.867 1.698 -23.501 1.00 84.25 157 LEU A N 1
ATOM 1173 C CA . LEU A 1 157 ? 20.496 1.940 -22.995 1.00 84.25 157 LEU A CA 1
ATOM 1174 C C . LEU A 1 157 ? 20.356 3.205 -22.129 1.00 84.25 157 LEU A C 1
ATOM 1176 O O . LEU A 1 157 ? 19.247 3.620 -21.786 1.00 84.25 157 LEU A O 1
ATOM 1180 N N . GLY A 1 158 ? 21.476 3.838 -21.815 1.00 78.62 158 GLY A N 1
ATOM 1181 C CA . GLY A 1 158 ? 21.590 5.145 -21.194 1.00 78.62 158 GLY A CA 1
ATOM 1182 C C . GLY A 1 158 ? 23.071 5.499 -21.200 1.00 78.62 158 GLY A C 1
ATOM 1183 O O . GLY A 1 158 ? 23.917 4.631 -21.034 1.00 78.62 158 GLY A O 1
ATOM 1184 N N . LYS A 1 159 ? 23.423 6.749 -21.513 1.00 66.94 159 LYS A N 1
ATOM 1185 C CA . LYS A 1 159 ? 24.843 7.141 -21.575 1.00 66.94 159 LYS A CA 1
ATOM 1186 C C . LYS A 1 159 ? 25.343 7.824 -20.303 1.00 66.94 159 LYS A C 1
ATOM 1188 O O . LYS A 1 159 ? 26.553 7.923 -20.179 1.00 66.94 159 LYS A O 1
ATOM 1193 N N . ARG A 1 160 ? 24.447 8.294 -19.406 1.00 65.19 160 ARG A N 1
ATOM 1194 C CA . ARG A 1 160 ? 24.717 8.927 -18.082 1.00 65.19 160 ARG A CA 1
ATOM 1195 C C . ARG A 1 160 ? 23.458 9.063 -17.194 1.00 65.19 160 ARG A C 1
ATOM 1197 O O . ARG A 1 160 ? 23.284 10.079 -16.519 1.00 65.19 160 ARG A O 1
ATOM 1204 N N . ASP A 1 161 ? 22.527 8.110 -17.225 1.00 75.69 161 ASP A N 1
ATOM 1205 C CA . ASP A 1 161 ? 21.237 8.287 -16.529 1.00 75.69 161 ASP A CA 1
ATOM 1206 C C . ASP A 1 161 ? 21.259 7.830 -15.046 1.00 75.69 161 ASP A C 1
ATOM 1208 O O . ASP A 1 161 ? 20.372 8.214 -14.288 1.00 75.69 161 ASP A O 1
ATOM 1212 N N . ILE A 1 162 ? 22.316 7.140 -14.581 1.00 77.50 162 ILE A N 1
ATOM 1213 C CA . ILE A 1 162 ? 22.517 6.744 -13.165 1.00 77.50 162 ILE A CA 1
ATOM 1214 C C . ILE A 1 162 ? 22.487 7.924 -12.173 1.00 77.50 162 ILE A C 1
ATOM 1216 O O . ILE A 1 162 ? 21.697 7.869 -11.230 1.00 77.50 162 ILE A O 1
ATOM 1220 N N . PRO A 1 163 ? 23.283 9.005 -12.329 1.00 82.44 163 PRO A N 1
ATOM 1221 C CA . PRO A 1 163 ? 23.257 10.112 -11.368 1.00 82.44 163 PRO A CA 1
ATOM 1222 C C . PRO A 1 163 ? 21.884 10.795 -11.314 1.00 82.44 163 PRO A C 1
ATOM 1224 O O . PRO A 1 163 ? 21.431 11.197 -10.245 1.00 82.44 163 PRO A O 1
ATOM 1227 N N . LYS A 1 164 ? 21.171 10.860 -12.447 1.00 83.00 164 LYS A N 1
ATOM 1228 C CA . LYS A 1 164 ? 19.797 11.379 -12.500 1.00 83.00 164 LYS A CA 1
ATOM 1229 C C . LYS A 1 164 ? 18.817 10.456 -11.778 1.00 83.00 164 LYS A C 1
ATOM 1231 O O . LYS A 1 164 ? 17.953 10.950 -11.062 1.00 83.00 164 LYS A O 1
ATOM 1236 N N . ALA A 1 165 ? 18.973 9.140 -11.928 1.00 83.94 165 ALA A N 1
ATOM 1237 C CA . ALA A 1 165 ? 18.195 8.151 -11.189 1.00 83.94 165 ALA A CA 1
ATOM 1238 C C . ALA A 1 165 ? 18.416 8.294 -9.675 1.00 83.94 165 ALA A C 1
ATOM 1240 O O . ALA A 1 165 ? 17.447 8.316 -8.924 1.00 83.94 165 ALA A O 1
ATOM 1241 N N . GLY A 1 166 ? 19.666 8.481 -9.236 1.00 85.88 166 GLY A N 1
ATOM 1242 C CA . GLY A 1 166 ? 20.003 8.723 -7.830 1.00 85.88 166 GLY A CA 1
ATOM 1243 C C . GLY A 1 166 ? 19.337 9.981 -7.267 1.00 85.88 166 GLY A C 1
ATOM 1244 O O . GLY A 1 166 ? 18.699 9.919 -6.218 1.00 85.88 166 GLY A O 1
ATOM 1245 N N . ILE A 1 167 ? 19.406 11.102 -7.996 1.00 88.50 167 ILE A N 1
ATOM 1246 C CA . ILE A 1 167 ? 18.718 12.351 -7.621 1.00 88.50 167 ILE A CA 1
ATOM 1247 C C . ILE A 1 167 ? 17.202 12.137 -7.548 1.00 88.50 167 ILE A C 1
ATOM 1249 O O . ILE A 1 167 ? 16.560 12.596 -6.608 1.00 88.50 167 ILE A O 1
ATOM 1253 N N . ALA A 1 168 ? 16.622 11.420 -8.511 1.00 88.69 168 ALA A N 1
ATOM 1254 C CA . ALA A 1 168 ? 15.186 11.173 -8.548 1.00 88.69 168 ALA A CA 1
ATOM 1255 C C . ALA A 1 168 ? 14.715 10.268 -7.394 1.00 88.69 168 ALA A C 1
ATOM 1257 O O . ALA A 1 168 ? 13.693 10.555 -6.776 1.00 88.69 168 ALA A O 1
ATOM 1258 N N . VAL A 1 169 ? 15.480 9.228 -7.042 1.00 90.06 169 VAL A N 1
ATOM 1259 C CA . VAL A 1 169 ? 15.217 8.403 -5.849 1.00 90.06 169 VAL A CA 1
ATOM 1260 C C . VAL A 1 169 ? 15.315 9.252 -4.582 1.00 90.06 169 VAL A C 1
ATOM 1262 O O . VAL A 1 169 ? 14.408 9.209 -3.753 1.00 90.06 169 VAL A O 1
ATOM 1265 N N . ALA A 1 170 ? 16.366 10.065 -4.441 1.00 91.12 170 ALA A N 1
ATOM 1266 C CA . ALA A 1 170 ? 16.526 10.958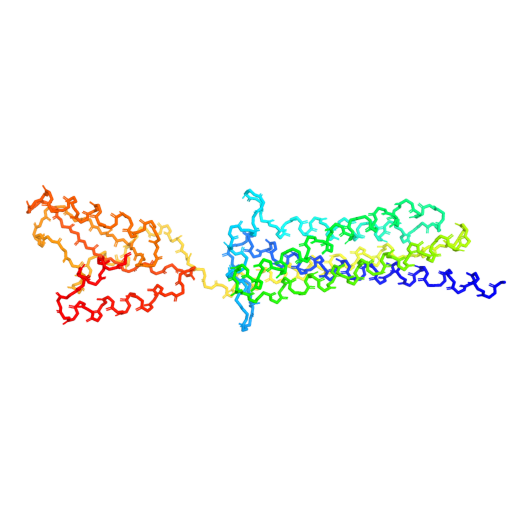 -3.295 1.00 91.12 170 ALA A CA 1
ATOM 1267 C C . ALA A 1 170 ? 15.363 11.957 -3.175 1.00 91.12 170 ALA A C 1
ATOM 1269 O O . ALA A 1 170 ? 14.871 12.192 -2.074 1.00 91.12 170 ALA A O 1
ATOM 1270 N N . ALA A 1 171 ? 14.870 12.487 -4.298 1.00 92.69 171 ALA A N 1
ATOM 1271 C CA . ALA A 1 171 ? 13.701 13.360 -4.331 1.00 92.69 171 ALA A CA 1
ATOM 1272 C C . ALA A 1 171 ? 12.420 12.639 -3.878 1.00 92.69 171 ALA A C 1
ATOM 1274 O O . ALA A 1 171 ? 11.646 13.212 -3.114 1.00 92.69 171 ALA A O 1
ATOM 1275 N N . VAL A 1 172 ? 12.211 11.380 -4.284 1.00 93.62 172 VAL A N 1
ATOM 1276 C CA . VAL A 1 172 ? 11.079 10.562 -3.808 1.00 93.62 172 VAL A CA 1
ATOM 1277 C C . VAL A 1 172 ? 11.179 10.314 -2.302 1.00 93.62 172 VAL A C 1
ATOM 1279 O O . VAL A 1 172 ? 10.195 10.499 -1.590 1.00 93.62 172 VAL A O 1
ATOM 1282 N N . LEU A 1 173 ? 12.360 9.948 -1.795 1.00 92.25 173 LEU A N 1
ATOM 1283 C CA . LEU A 1 173 ? 12.575 9.736 -0.360 1.00 92.25 173 LEU A CA 1
ATOM 1284 C C . LEU A 1 173 ? 12.359 11.023 0.445 1.00 92.25 173 LEU A C 1
ATOM 1286 O O . LEU A 1 173 ? 11.710 10.991 1.489 1.00 92.25 173 LEU A O 1
ATOM 1290 N N . LEU A 1 174 ? 12.844 12.160 -0.060 1.00 94.19 174 LEU A N 1
ATOM 1291 C CA . LEU A 1 174 ? 12.615 13.468 0.545 1.00 94.19 174 LEU A CA 1
ATOM 1292 C C . LEU A 1 174 ? 11.122 13.825 0.549 1.00 94.19 174 LEU A C 1
ATOM 1294 O O . LEU A 1 174 ? 10.612 14.272 1.573 1.00 94.19 174 LEU A O 1
ATOM 1298 N N . ALA A 1 175 ? 10.407 13.582 -0.553 1.00 92.50 175 ALA A N 1
ATOM 1299 C CA . ALA A 1 175 ? 8.966 13.811 -0.635 1.00 92.50 175 ALA A CA 1
ATOM 1300 C C . ALA A 1 175 ? 8.194 12.950 0.376 1.00 92.50 175 ALA A C 1
ATOM 1302 O O . ALA A 1 175 ? 7.319 13.467 1.069 1.00 92.50 175 ALA A O 1
ATOM 1303 N N . LEU A 1 176 ? 8.553 11.669 0.519 1.00 91.75 176 LEU A N 1
ATOM 1304 C CA . LEU A 1 176 ? 7.970 10.772 1.523 1.00 91.75 176 LEU A CA 1
ATOM 1305 C C . LEU A 1 176 ? 8.272 11.236 2.954 1.00 91.75 176 LEU A C 1
ATOM 1307 O O . LEU A 1 176 ? 7.383 11.214 3.803 1.00 91.75 176 LEU A O 1
ATOM 1311 N N . ALA A 1 177 ? 9.495 11.699 3.227 1.00 90.62 177 ALA A N 1
ATOM 1312 C CA . ALA A 1 177 ? 9.872 12.225 4.537 1.00 90.62 177 ALA A CA 1
ATOM 1313 C C . ALA A 1 177 ? 9.093 13.504 4.885 1.00 90.62 177 ALA A C 1
ATOM 1315 O O . ALA A 1 177 ? 8.513 13.599 5.968 1.00 90.62 177 ALA A O 1
ATOM 1316 N N . ILE A 1 178 ? 9.013 14.462 3.953 1.00 90.62 178 ILE A N 1
ATOM 1317 C CA . ILE A 1 178 ? 8.219 15.689 4.115 1.00 90.62 178 ILE A CA 1
ATOM 1318 C C . ILE A 1 178 ? 6.753 15.323 4.353 1.00 90.62 178 ILE A C 1
ATOM 1320 O O . ILE A 1 178 ? 6.165 15.773 5.336 1.00 90.62 178 ILE A O 1
ATOM 1324 N N . GLN A 1 179 ? 6.185 14.444 3.528 1.00 87.94 179 GLN A N 1
ATOM 1325 C CA . GLN A 1 179 ? 4.807 13.979 3.669 1.00 87.94 179 GLN A CA 1
ATOM 1326 C C . GLN A 1 179 ? 4.553 13.332 5.034 1.00 87.94 179 GLN A C 1
ATOM 1328 O O . GLN A 1 179 ? 3.595 13.703 5.707 1.00 87.94 179 GLN A O 1
ATOM 1333 N N . GLY A 1 180 ? 5.440 12.446 5.494 1.00 84.56 180 GLY A N 1
ATOM 1334 C CA . GLY A 1 180 ? 5.358 11.833 6.821 1.00 84.56 180 GLY A CA 1
ATOM 1335 C C . GLY A 1 180 ? 5.403 12.849 7.954 1.00 84.56 180 GLY A C 1
ATOM 1336 O O . GLY A 1 180 ? 4.604 12.772 8.885 1.00 84.56 180 GLY A O 1
ATOM 1337 N N . THR A 1 181 ? 6.293 13.842 7.869 1.00 84.75 181 THR A N 1
ATOM 1338 C CA . THR A 1 181 ? 6.373 14.908 8.882 1.00 84.75 181 THR A CA 1
ATOM 1339 C C . THR A 1 181 ? 5.133 15.800 8.889 1.00 84.75 181 THR A C 1
ATOM 1341 O O . THR A 1 181 ? 4.661 16.166 9.965 1.00 84.75 181 THR A O 1
ATOM 1344 N N . MET A 1 182 ? 4.574 16.120 7.718 1.00 83.69 182 MET A N 1
ATOM 1345 C CA . MET A 1 182 ? 3.335 16.892 7.601 1.00 83.69 182 MET A CA 1
ATOM 1346 C C . MET A 1 182 ? 2.148 16.112 8.158 1.00 83.69 182 MET A C 1
ATOM 1348 O O . MET A 1 182 ? 1.359 16.667 8.918 1.00 83.69 182 MET A O 1
ATOM 1352 N N . TRP A 1 183 ? 2.043 14.824 7.835 1.00 80.88 183 TRP A N 1
ATOM 1353 C CA . TRP A 1 183 ? 0.975 13.968 8.340 1.00 80.88 183 TRP A CA 1
ATOM 1354 C C . TRP A 1 183 ? 1.076 13.775 9.841 1.00 80.88 183 TRP A C 1
ATOM 1356 O O . TRP A 1 183 ? 0.069 13.946 10.506 1.00 80.88 183 TRP A O 1
ATOM 1366 N N . LYS A 1 184 ? 2.276 13.556 10.393 1.00 73.12 184 LYS A N 1
ATOM 1367 C CA . LYS A 1 184 ? 2.482 13.461 11.846 1.00 73.12 184 LYS A CA 1
ATOM 1368 C C . LYS A 1 184 ? 2.085 14.745 12.586 1.00 73.12 184 LYS A C 1
ATOM 1370 O O . LYS A 1 184 ? 1.572 14.671 13.697 1.00 73.12 184 LYS A O 1
ATOM 1375 N N . LYS A 1 185 ? 2.325 15.919 11.989 1.00 73.81 185 LYS A N 1
ATOM 1376 C CA . LYS A 1 185 ? 1.929 17.220 12.563 1.00 73.81 185 LYS A CA 1
ATOM 1377 C C . LYS A 1 185 ? 0.434 17.521 12.403 1.00 73.81 185 LYS A C 1
ATOM 1379 O O . LYS A 1 185 ? -0.114 18.242 13.226 1.00 73.81 185 LYS A O 1
ATOM 1384 N N . GLY A 1 186 ? -0.204 17.009 11.348 1.00 62.84 186 GLY A N 1
ATOM 1385 C CA . GLY A 1 186 ? -1.628 17.215 11.055 1.00 62.84 186 GLY A CA 1
ATOM 1386 C C . GLY A 1 186 ? -2.556 16.135 11.619 1.00 62.84 186 GLY A C 1
ATOM 1387 O O . GLY A 1 186 ? -3.758 16.360 11.734 1.00 62.84 186 GLY A O 1
ATOM 1388 N N . SER A 1 187 ? -2.025 14.968 11.981 1.00 55.25 187 SER A N 1
ATOM 1389 C CA . SER A 1 187 ? -2.773 13.916 12.654 1.00 55.25 187 SER A CA 1
ATOM 1390 C C . SER A 1 187 ? -3.006 14.326 14.103 1.00 55.25 187 SER A C 1
ATOM 1392 O O . SER A 1 187 ? -2.069 14.340 14.901 1.00 55.25 187 SER A O 1
ATOM 1394 N N . VAL A 1 188 ? -4.262 14.625 14.446 1.00 50.19 188 VAL A N 1
ATOM 1395 C CA . VAL A 1 188 ? -4.741 14.589 15.832 1.00 50.19 188 VAL A CA 1
ATOM 1396 C C . VAL A 1 188 ? -4.611 13.136 16.279 1.00 50.19 188 VAL A C 1
ATOM 1398 O O . VAL A 1 188 ? -5.494 12.313 16.050 1.00 50.19 188 VAL A O 1
ATOM 1401 N N . GLY A 1 189 ? -3.438 12.782 16.800 1.00 47.47 189 GLY A N 1
ATOM 1402 C CA . GLY A 1 189 ? -3.218 11.474 17.385 1.00 47.47 189 GLY A CA 1
ATOM 1403 C C . GLY A 1 189 ? -4.175 11.314 18.555 1.00 47.47 189 GLY A C 1
ATOM 1404 O O . GLY A 1 189 ? -4.271 12.204 19.401 1.00 47.47 189 GLY A O 1
ATOM 1405 N N . VAL A 1 190 ? -4.865 10.177 18.630 1.00 46.84 190 VAL A N 1
ATOM 1406 C CA . VAL A 1 190 ? -5.328 9.691 19.928 1.00 46.84 190 VAL A CA 1
ATOM 1407 C C . VAL A 1 190 ? -4.051 9.420 20.708 1.00 46.84 190 VAL A C 1
ATOM 1409 O O . VAL A 1 190 ? -3.385 8.407 20.504 1.00 46.84 190 VAL A O 1
ATOM 1412 N N . VAL A 1 191 ? -3.643 10.393 21.517 1.00 43.12 191 VAL A N 1
ATOM 1413 C CA . VAL A 1 191 ? -2.577 10.205 22.486 1.00 43.12 191 VAL A CA 1
ATOM 1414 C C . VAL A 1 191 ? -3.114 9.147 23.442 1.00 43.12 191 VAL A C 1
ATOM 1416 O O . VAL A 1 191 ? -4.048 9.406 24.198 1.00 43.12 191 VAL A O 1
ATOM 1419 N N . MET A 1 192 ? -2.573 7.931 23.370 1.00 46.34 192 MET A N 1
ATOM 1420 C CA . MET A 1 192 ? -2.578 7.056 24.536 1.00 46.34 192 MET A CA 1
ATOM 1421 C C . MET A 1 192 ? -1.719 7.795 25.555 1.00 46.34 192 MET A C 1
ATOM 1423 O O . MET A 1 192 ? -0.496 7.801 25.450 1.00 46.34 192 MET A O 1
ATOM 1427 N N . SER A 1 193 ? -2.383 8.578 26.403 1.00 45.41 193 SER A N 1
ATOM 1428 C CA . SER A 1 193 ? -1.709 9.354 27.426 1.00 45.41 193 SER A CA 1
ATOM 1429 C C . SER A 1 193 ? -1.250 8.403 28.518 1.00 45.41 193 SER A C 1
ATOM 1431 O O . SER A 1 193 ? -2.047 7.605 29.010 1.00 45.41 193 SER A O 1
ATOM 1433 N N . ASP A 1 194 ? 0.019 8.520 28.897 1.00 53.12 194 ASP A N 1
ATOM 1434 C CA . ASP A 1 194 ? 0.544 7.944 30.135 1.00 53.12 194 ASP A CA 1
ATOM 1435 C C . ASP A 1 194 ? -0.017 8.675 31.374 1.00 53.12 194 ASP A C 1
ATOM 1437 O O . ASP A 1 194 ? 0.186 8.230 32.506 1.00 53.12 194 ASP A O 1
ATOM 1441 N N . ASP A 1 195 ? -0.773 9.768 31.182 1.00 50.56 195 ASP A N 1
ATOM 1442 C CA . ASP A 1 195 ? -1.603 10.342 32.235 1.00 50.56 195 ASP A CA 1
ATOM 1443 C C . ASP A 1 195 ? -2.710 9.345 32.581 1.00 50.56 195 ASP A C 1
ATOM 1445 O O . ASP A 1 195 ? -3.720 9.209 31.885 1.00 50.56 195 ASP A O 1
ATOM 1449 N N . VAL A 1 196 ? -2.516 8.653 33.700 1.00 53.34 196 VAL A N 1
ATOM 1450 C CA . VAL A 1 196 ? -3.536 7.887 34.416 1.00 53.34 196 VAL A CA 1
ATOM 1451 C C . VAL A 1 196 ? -4.795 8.743 34.548 1.00 53.34 196 VAL A C 1
ATOM 1453 O O . VAL A 1 196 ? -4.833 9.572 35.445 1.00 53.34 196 VAL A O 1
ATOM 1456 N N . LEU A 1 197 ? -5.770 8.559 33.642 1.00 55.03 197 LEU A N 1
ATOM 1457 C CA . LEU A 1 197 ? -7.217 8.869 33.678 1.00 55.03 197 LEU A CA 1
ATOM 1458 C C . LEU A 1 197 ? -7.701 10.011 34.606 1.00 55.03 197 LEU A C 1
ATOM 1460 O O . LEU A 1 197 ? -8.838 9.998 35.065 1.00 55.03 197 LEU A O 1
ATOM 1464 N N . SER A 1 198 ? -6.888 11.026 34.878 1.00 53.12 198 SER A N 1
ATOM 1465 C CA . SER A 1 198 ? -7.151 12.024 35.920 1.00 53.12 198 SER A CA 1
ATOM 1466 C C . SER A 1 198 ? -8.170 13.066 35.462 1.00 53.12 198 SER A C 1
ATOM 1468 O O . SER A 1 198 ? -8.793 13.724 36.290 1.00 53.12 198 SER A O 1
ATOM 1470 N N . GLY A 1 199 ? -8.386 13.170 34.145 1.00 53.41 199 GLY A N 1
ATOM 1471 C CA . GLY A 1 199 ? -9.397 14.026 33.525 1.00 53.41 199 GLY A CA 1
ATOM 1472 C C . GLY A 1 199 ? -10.647 13.304 33.008 1.00 53.41 199 GLY A C 1
ATOM 1473 O O . GLY A 1 199 ? -11.584 13.976 32.581 1.00 53.41 199 GLY A O 1
ATOM 1474 N N . VAL A 1 200 ? -10.697 11.965 33.014 1.00 58.38 200 VAL A N 1
ATOM 1475 C CA . VAL A 1 200 ? -11.870 11.212 32.535 1.00 58.38 200 VAL A CA 1
ATOM 1476 C C . VAL A 1 200 ? -12.624 10.657 33.734 1.00 58.38 200 VAL A C 1
ATOM 1478 O O . VAL A 1 200 ? -12.238 9.645 34.311 1.00 58.38 200 VAL A O 1
ATOM 1481 N N . GLU A 1 201 ? -13.741 11.294 34.085 1.00 74.44 201 GLU A N 1
ATOM 1482 C CA . GLU A 1 201 ? -14.692 10.721 35.036 1.00 74.44 201 GLU A CA 1
ATOM 1483 C C . GLU A 1 201 ? -15.177 9.371 34.487 1.00 74.44 201 GLU A C 1
ATOM 1485 O O . GLU A 1 201 ? -15.842 9.303 33.447 1.00 74.44 201 GLU A O 1
ATOM 1490 N N . LEU A 1 202 ? -14.795 8.276 35.150 1.00 81.62 202 LEU A N 1
ATOM 1491 C CA . LEU A 1 202 ? -15.114 6.914 34.711 1.00 81.62 202 LEU A CA 1
ATOM 1492 C C . LEU A 1 202 ? -16.621 6.635 34.770 1.00 81.62 202 LEU A C 1
ATOM 1494 O O . LEU A 1 202 ? -17.158 5.936 33.909 1.00 81.62 202 LEU A O 1
ATOM 1498 N N . ILE A 1 203 ? -17.309 7.243 35.737 1.00 87.62 203 ILE A N 1
ATOM 1499 C CA . ILE A 1 203 ? -18.726 7.027 36.037 1.00 87.62 203 ILE A CA 1
ATOM 1500 C C . ILE A 1 203 ? -19.429 8.395 36.092 1.00 87.62 203 ILE A C 1
ATOM 1502 O O . ILE A 1 203 ? -19.659 8.911 37.180 1.00 87.62 203 ILE A O 1
ATOM 1506 N N . PRO A 1 204 ? -19.754 9.010 34.941 1.00 83.50 204 PRO A N 1
ATOM 1507 C CA . PRO A 1 204 ? -20.490 10.266 34.912 1.00 83.50 204 PRO A CA 1
ATOM 1508 C C . PRO A 1 204 ? -21.909 10.072 35.449 1.00 83.50 204 PRO A C 1
ATOM 1510 O O . PRO A 1 204 ? -22.486 8.993 35.324 1.00 83.50 204 PRO A O 1
ATOM 1513 N N . ALA A 1 205 ? -22.522 11.141 35.959 1.00 82.12 205 ALA A N 1
ATOM 1514 C CA . ALA A 1 205 ? -23.872 11.093 36.536 1.00 82.12 205 ALA A CA 1
ATOM 1515 C C . ALA A 1 205 ? -24.951 10.507 35.597 1.00 82.12 205 ALA A C 1
ATOM 1517 O O . ALA A 1 205 ? -25.923 9.919 36.059 1.00 82.12 205 ALA A O 1
ATOM 1518 N N . ARG A 1 206 ? -24.769 10.647 34.278 1.00 83.56 206 ARG A N 1
ATOM 1519 C CA . ARG A 1 206 ? -25.668 10.122 33.233 1.00 83.56 206 ARG A CA 1
ATOM 1520 C C . ARG A 1 206 ? -25.261 8.753 32.678 1.00 83.56 206 ARG A C 1
ATOM 1522 O O . ARG A 1 206 ? -25.737 8.370 31.617 1.00 83.56 206 ARG A O 1
ATOM 1529 N N . ALA A 1 207 ? -24.310 8.065 33.305 1.00 87.25 207 ALA A N 1
ATOM 1530 C CA . ALA A 1 207 ? -23.827 6.794 32.787 1.00 87.25 207 ALA A CA 1
ATOM 1531 C C . ALA A 1 207 ? -24.919 5.720 32.844 1.00 87.25 207 ALA A C 1
ATOM 1533 O O . ALA A 1 207 ? -25.615 5.567 33.850 1.00 87.25 207 ALA A O 1
ATOM 1534 N N . ASN A 1 208 ? -25.014 4.927 31.780 1.00 93.38 208 ASN A N 1
ATOM 1535 C CA . ASN A 1 208 ? -25.908 3.782 31.728 1.00 93.38 208 ASN A CA 1
ATOM 1536 C C . ASN A 1 208 ? -25.401 2.691 32.682 1.00 93.38 208 ASN A C 1
ATOM 1538 O O . ASN A 1 208 ? -24.373 2.056 32.435 1.00 93.38 208 ASN A O 1
ATOM 1542 N N . SER A 1 209 ? -26.115 2.506 33.794 1.00 93.25 209 SER A N 1
ATOM 1543 C CA . SER A 1 209 ? -25.766 1.577 34.872 1.00 93.25 209 SER A CA 1
ATOM 1544 C C . SER A 1 209 ? -26.696 0.361 34.890 1.00 93.25 209 SER A C 1
ATOM 1546 O O . SER A 1 209 ? -27.877 0.456 34.551 1.00 93.25 209 SER A O 1
ATOM 1548 N N . TYR A 1 210 ? -26.164 -0.783 35.314 1.00 94.19 210 TYR A N 1
ATOM 1549 C CA . TYR A 1 210 ? -26.883 -2.039 35.514 1.00 94.19 210 TYR A CA 1
ATOM 1550 C C . TYR A 1 210 ? -26.479 -2.695 36.836 1.00 94.19 210 TYR A C 1
ATOM 1552 O O . TYR A 1 210 ? -25.301 -2.702 37.200 1.00 94.19 210 TYR A O 1
ATOM 1560 N N . GLY A 1 211 ? -27.455 -3.269 37.537 1.00 93.44 211 GLY A N 1
ATOM 1561 C CA . GLY A 1 211 ? -27.285 -3.779 38.897 1.00 93.44 211 GLY A CA 1
ATOM 1562 C C . GLY A 1 211 ? -27.474 -2.698 39.965 1.00 93.44 211 GLY A C 1
ATOM 1563 O O . GLY A 1 211 ? -27.987 -1.612 39.691 1.00 93.44 211 GLY A O 1
ATOM 1564 N N . ASP A 1 212 ? -27.081 -3.015 41.197 1.00 93.06 212 ASP A N 1
ATOM 1565 C CA . ASP A 1 212 ? -27.244 -2.124 42.347 1.00 93.06 212 ASP A CA 1
ATOM 1566 C C . ASP A 1 212 ? -26.262 -0.946 42.272 1.00 93.06 212 ASP A C 1
ATOM 1568 O O . ASP A 1 212 ? -25.045 -1.128 42.213 1.00 93.06 212 ASP A O 1
ATOM 1572 N N . THR A 1 213 ? -26.780 0.283 42.306 1.00 89.75 213 THR A N 1
ATOM 1573 C CA . THR A 1 213 ? -25.962 1.500 42.294 1.00 89.75 213 THR A CA 1
ATOM 1574 C C . THR A 1 213 ? -25.050 1.640 43.514 1.00 89.75 213 THR A C 1
ATOM 1576 O O . THR A 1 213 ? -24.056 2.358 43.419 1.00 89.75 213 THR A O 1
ATOM 1579 N N . ALA A 1 214 ? -25.365 0.958 44.620 1.00 90.69 214 ALA A N 1
ATOM 1580 C CA . ALA A 1 214 ? -24.589 0.936 45.859 1.00 90.69 214 ALA A CA 1
ATOM 1581 C C . ALA A 1 214 ? -23.601 -0.244 45.949 1.00 90.69 214 ALA A C 1
ATOM 1583 O O . ALA A 1 214 ? -22.944 -0.412 46.978 1.00 90.69 214 ALA A O 1
ATOM 1584 N N . ALA A 1 215 ? -23.478 -1.063 44.897 1.00 93.62 215 ALA A N 1
ATOM 1585 C CA . ALA A 1 215 ? -22.588 -2.217 44.909 1.00 93.62 215 ALA A CA 1
ATOM 1586 C C . ALA A 1 215 ? -21.119 -1.813 45.174 1.00 93.62 215 ALA A C 1
ATOM 1588 O O . ALA A 1 215 ? -20.620 -0.862 44.562 1.00 93.62 215 ALA A O 1
ATOM 1589 N N . PRO A 1 216 ? -20.385 -2.562 46.021 1.00 92.19 216 PRO A N 1
ATOM 1590 C CA . PRO A 1 216 ? -19.008 -2.236 46.393 1.00 92.19 216 PRO A CA 1
ATOM 1591 C C . PRO A 1 216 ? -18.008 -2.373 45.235 1.00 92.19 216 PRO A C 1
ATOM 1593 O O . PRO A 1 216 ? -16.947 -1.753 45.274 1.00 92.19 216 PRO A O 1
ATOM 1596 N N . LEU A 1 217 ? -18.324 -3.164 44.203 1.00 93.56 217 LEU A N 1
ATOM 1597 C CA . LEU A 1 217 ? -17.507 -3.311 42.998 1.00 93.56 217 LEU A CA 1
ATOM 1598 C C . LEU A 1 217 ? -18.244 -2.745 41.780 1.00 93.56 217 LEU A C 1
ATOM 1600 O O . LEU A 1 217 ? -19.351 -3.176 41.466 1.00 93.56 217 LEU A O 1
ATOM 1604 N N . THR A 1 218 ? -17.608 -1.825 41.050 1.00 93.88 218 THR A N 1
ATOM 1605 C CA . THR A 1 218 ? -18.102 -1.337 39.752 1.00 93.88 218 THR A CA 1
ATOM 1606 C C . THR A 1 218 ? -17.163 -1.757 38.629 1.00 93.88 218 THR A C 1
ATOM 1608 O O . THR A 1 218 ? -15.977 -1.442 38.660 1.00 93.88 218 THR A O 1
ATOM 1611 N N . ILE A 1 219 ? -17.712 -2.417 37.614 1.00 94.25 219 ILE A N 1
ATOM 1612 C CA . ILE A 1 219 ? -17.057 -2.675 36.333 1.00 94.25 219 ILE A CA 1
ATOM 1613 C C . ILE A 1 219 ? -17.461 -1.548 35.382 1.00 94.25 219 ILE A C 1
ATOM 1615 O O . ILE A 1 219 ? -18.651 -1.334 35.156 1.00 94.25 219 ILE A O 1
ATOM 1619 N N . VAL A 1 220 ? -16.485 -0.827 34.830 1.00 93.88 220 VAL A N 1
ATOM 1620 C CA . VAL A 1 220 ? -16.719 0.169 33.774 1.00 93.88 220 VAL A CA 1
ATOM 1621 C C . VAL A 1 220 ? -16.282 -0.439 32.449 1.00 93.88 220 VAL A C 1
ATOM 1623 O O . VAL A 1 220 ? -15.092 -0.646 32.218 1.00 93.88 220 VAL A O 1
ATOM 1626 N N . GLU A 1 221 ? -17.246 -0.761 31.594 1.00 93.81 221 GLU A N 1
ATOM 1627 C CA . GLU A 1 221 ? -17.006 -1.385 30.297 1.00 93.81 221 GLU A CA 1
ATOM 1628 C C . GLU A 1 221 ? -16.964 -0.322 29.199 1.00 93.81 221 GLU A C 1
ATOM 1630 O O . GLU A 1 221 ? -17.949 0.371 28.958 1.00 93.81 221 GLU A O 1
ATOM 1635 N N . PHE A 1 222 ? -15.830 -0.218 28.507 1.00 93.94 222 PHE A N 1
ATOM 1636 C CA . PHE A 1 222 ? -15.694 0.578 27.291 1.00 93.94 222 PHE A CA 1
ATOM 1637 C C . PHE A 1 222 ? -15.911 -0.327 26.080 1.00 93.94 222 PHE A C 1
ATOM 1639 O O . PHE A 1 222 ? -15.075 -1.186 25.797 1.00 93.94 222 PHE A O 1
ATOM 1646 N N . ALA A 1 223 ? -17.027 -0.151 25.374 1.00 93.75 223 ALA A N 1
ATOM 1647 C CA . ALA A 1 223 ? -17.419 -1.056 24.300 1.00 93.75 223 ALA A CA 1
ATOM 1648 C C . ALA A 1 223 ? -18.028 -0.343 23.088 1.00 93.75 223 ALA A C 1
ATOM 1650 O O . ALA A 1 223 ? -18.647 0.727 23.171 1.00 93.75 223 ALA A O 1
ATOM 1651 N N . ASP A 1 224 ? -17.857 -0.992 21.942 1.00 94.44 224 ASP A N 1
ATOM 1652 C CA . ASP A 1 224 ? -18.447 -0.631 20.662 1.00 94.44 224 ASP A CA 1
ATOM 1653 C C . ASP A 1 224 ? -19.537 -1.644 20.307 1.00 94.44 224 ASP A C 1
ATOM 1655 O O . ASP A 1 224 ? -19.251 -2.833 20.155 1.00 94.44 224 ASP A O 1
ATOM 1659 N N . LEU A 1 225 ? -20.769 -1.167 20.120 1.00 93.06 225 LEU A N 1
ATOM 1660 C CA . LEU A 1 225 ? -21.916 -2.003 19.755 1.00 93.06 225 LEU A CA 1
ATOM 1661 C C . LEU A 1 225 ? -21.746 -2.686 18.391 1.00 93.06 225 LEU A C 1
ATOM 1663 O O . LEU A 1 225 ? -22.412 -3.670 18.111 1.00 93.06 225 LEU A O 1
ATOM 1667 N N . CYS A 1 226 ? -20.852 -2.205 17.530 1.00 87.75 226 CYS A N 1
ATOM 1668 C CA . CYS A 1 226 ? -20.567 -2.831 16.240 1.00 87.75 226 CYS A CA 1
ATOM 1669 C C . CYS A 1 226 ? -19.392 -3.824 16.282 1.00 87.75 226 CYS A C 1
ATOM 1671 O O . CYS A 1 226 ? -19.081 -4.431 15.258 1.00 87.75 226 CYS A O 1
ATOM 1673 N N . CYS A 1 227 ? -18.709 -3.980 17.421 1.00 91.81 227 CYS A N 1
ATOM 1674 C CA . CYS A 1 227 ? -17.542 -4.852 17.539 1.00 91.81 227 CYS A CA 1
ATOM 1675 C C . CYS A 1 227 ? -17.949 -6.307 17.843 1.00 91.81 227 CYS A C 1
ATOM 1677 O O . CYS A 1 227 ? -18.461 -6.567 18.934 1.00 91.81 227 CYS A O 1
ATOM 1679 N N . PRO A 1 228 ? -17.613 -7.296 16.987 1.00 86.44 228 PRO A N 1
ATOM 1680 C CA . PRO A 1 228 ? -17.992 -8.701 17.200 1.00 86.44 228 PRO A CA 1
ATOM 1681 C C . PRO A 1 228 ? -17.439 -9.332 18.487 1.00 86.44 228 PRO A C 1
ATOM 1683 O O . PRO A 1 228 ? -17.940 -10.346 18.975 1.00 86.44 228 PRO A O 1
ATOM 1686 N N . THR A 1 229 ? -16.348 -8.790 19.029 1.00 87.50 229 THR A N 1
ATOM 1687 C CA . THR A 1 229 ? -15.809 -9.240 20.319 1.00 87.50 229 THR A CA 1
ATOM 1688 C C . THR A 1 229 ? -16.566 -8.603 21.476 1.00 87.50 229 THR A C 1
ATOM 1690 O O . THR A 1 229 ? -16.912 -9.320 22.408 1.00 87.50 229 THR A O 1
ATOM 1693 N N . CYS A 1 230 ? -16.891 -7.308 21.404 1.00 92.50 230 CYS A N 1
ATOM 1694 C CA . CYS A 1 230 ? -17.717 -6.646 22.418 1.00 92.50 230 CYS A CA 1
ATOM 1695 C C . CYS A 1 230 ? -19.098 -7.306 22.507 1.00 92.50 230 CYS A C 1
ATOM 1697 O O . CYS A 1 230 ? -19.489 -7.713 23.590 1.00 92.50 230 CYS A O 1
ATOM 1699 N N . GLN A 1 231 ? -19.757 -7.562 21.373 1.00 89.06 231 GLN A N 1
ATOM 1700 C CA . GLN A 1 231 ? -21.057 -8.252 21.313 1.00 89.06 231 GLN A CA 1
ATOM 1701 C C . GLN A 1 231 ? -21.045 -9.632 21.992 1.00 89.06 231 GLN A C 1
ATOM 1703 O O . GLN A 1 231 ? -22.030 -10.054 22.588 1.00 89.06 231 GLN A O 1
ATOM 1708 N N . ARG A 1 232 ? -19.910 -10.344 21.959 1.00 86.69 232 ARG A N 1
ATOM 1709 C CA . ARG A 1 232 ? -19.749 -11.616 22.684 1.00 86.69 232 ARG A CA 1
ATOM 1710 C C . ARG A 1 232 ? -19.448 -11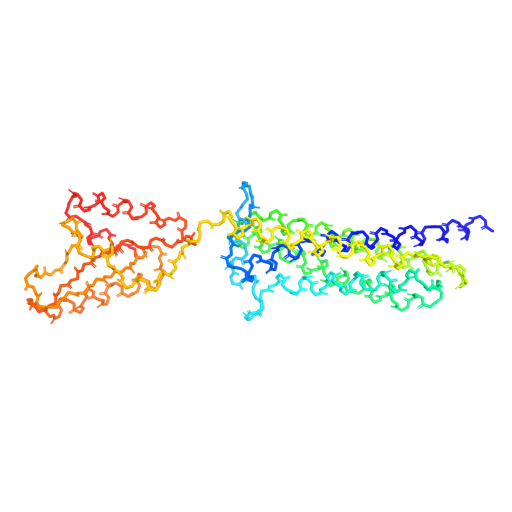.421 24.169 1.00 86.69 232 ARG A C 1
ATOM 1712 O O . ARG A 1 232 ? -19.892 -12.224 24.981 1.00 86.69 232 ARG A O 1
ATOM 1719 N N . MET A 1 233 ? -18.678 -10.394 24.525 1.00 89.62 233 MET A N 1
ATOM 1720 C CA . MET A 1 233 ? -18.189 -10.163 25.888 1.00 89.62 233 MET A CA 1
ATOM 1721 C C . MET A 1 233 ? -19.193 -9.431 26.780 1.00 89.62 233 MET A C 1
ATOM 1723 O O . MET A 1 233 ? -19.380 -9.851 27.921 1.00 89.62 233 MET A O 1
ATOM 1727 N N . SER A 1 234 ? -19.867 -8.392 26.286 1.00 92.94 234 SER A N 1
ATOM 1728 C CA . SER A 1 234 ? -20.795 -7.577 27.081 1.00 92.94 234 SER A CA 1
ATOM 1729 C C . SER A 1 234 ? -21.924 -8.405 27.717 1.00 92.94 234 SER A C 1
ATOM 1731 O O . SER A 1 234 ? -22.192 -8.215 28.907 1.00 92.94 234 SER A O 1
ATOM 1733 N N . PRO A 1 235 ? -22.532 -9.402 27.033 1.00 92.31 235 PRO A N 1
ATOM 1734 C CA . PRO A 1 235 ? -23.490 -10.305 27.670 1.00 92.31 235 PRO A CA 1
ATOM 1735 C C . PRO A 1 235 ? -22.887 -11.124 28.816 1.00 92.31 235 PRO A C 1
ATOM 1737 O O . PRO A 1 235 ? -23.540 -11.286 29.842 1.00 92.31 235 PRO A O 1
ATOM 1740 N N . MET A 1 236 ? -21.639 -11.591 28.690 1.00 93.94 236 MET A N 1
ATOM 1741 C CA . MET A 1 236 ? -20.960 -12.348 29.751 1.00 93.94 236 MET A CA 1
ATOM 1742 C C . MET A 1 236 ? -20.666 -11.475 30.977 1.00 93.94 236 MET A C 1
ATOM 1744 O O . MET A 1 236 ? -20.823 -11.925 32.112 1.00 93.94 236 MET A O 1
ATOM 1748 N N . VAL A 1 237 ? -20.272 -10.214 30.767 1.00 94.94 237 VAL A N 1
ATOM 1749 C CA . VAL A 1 237 ? -20.064 -9.250 31.860 1.00 94.94 237 VAL A CA 1
ATOM 1750 C C . VAL A 1 237 ? -21.389 -8.948 32.558 1.00 94.94 237 VAL A C 1
ATOM 1752 O O . VAL A 1 237 ? -21.462 -8.968 33.788 1.00 94.94 237 VAL A O 1
ATOM 1755 N N . LYS A 1 238 ? -22.459 -8.726 31.790 1.00 94.38 238 LYS A N 1
ATOM 1756 C CA . LYS A 1 238 ? -23.798 -8.517 32.343 1.00 94.38 238 LYS A CA 1
ATOM 1757 C C . LYS A 1 238 ? -24.287 -9.744 33.124 1.00 94.38 238 LYS A C 1
ATOM 1759 O O . LYS A 1 238 ? -24.784 -9.593 34.236 1.00 94.38 238 LYS A O 1
ATOM 1764 N N . GLU A 1 239 ? -24.088 -10.950 32.595 1.00 95.19 239 GLU A N 1
ATOM 1765 C CA . GLU A 1 239 ? -24.425 -12.206 33.276 1.00 95.19 239 GLU A CA 1
ATOM 1766 C C . GLU A 1 239 ? -23.632 -12.372 34.583 1.00 95.19 239 GLU A C 1
ATOM 1768 O O . GLU A 1 239 ? -24.164 -12.850 35.587 1.00 95.19 239 GLU A O 1
ATOM 1773 N N . PHE A 1 240 ? -22.368 -11.942 34.610 1.00 95.94 240 PHE A N 1
ATOM 1774 C CA . PHE A 1 240 ? -21.583 -11.915 35.840 1.00 95.94 240 PHE A CA 1
ATOM 1775 C C . PHE A 1 240 ? -22.209 -10.991 36.892 1.00 95.94 240 PHE A C 1
ATOM 1777 O O . PHE A 1 240 ? -22.287 -11.382 38.056 1.00 95.94 240 PHE A O 1
ATOM 1784 N N . VAL A 1 241 ? -22.714 -9.815 36.503 1.00 96.88 241 VAL A N 1
ATOM 1785 C CA . VAL A 1 241 ? -23.467 -8.936 37.415 1.00 96.88 241 VAL A CA 1
ATOM 1786 C C . VAL A 1 241 ? -24.750 -9.604 37.904 1.00 96.88 241 VAL A C 1
ATOM 1788 O O . VAL A 1 241 ? -25.011 -9.605 39.107 1.00 96.88 241 VAL A O 1
ATOM 1791 N N . ASP A 1 242 ? -25.507 -10.234 37.003 1.00 95.75 242 ASP A N 1
ATOM 1792 C CA . ASP A 1 242 ? -26.751 -10.944 37.336 1.00 95.75 242 ASP A CA 1
ATOM 1793 C C . ASP A 1 242 ? -26.517 -12.073 38.363 1.00 95.75 242 ASP A C 1
ATOM 1795 O O . ASP A 1 242 ? -27.341 -12.296 39.251 1.00 95.75 242 ASP A O 1
ATOM 1799 N N . LYS A 1 243 ? -25.358 -12.745 38.307 1.00 97.31 243 LYS A N 1
ATOM 1800 C CA . LYS A 1 243 ? -24.948 -13.785 39.271 1.00 97.31 243 LYS A CA 1
ATOM 1801 C C . LYS A 1 243 ? -24.459 -13.241 40.622 1.00 97.31 243 LYS A C 1
ATOM 1803 O O . LYS A 1 243 ? -24.296 -14.023 41.559 1.00 97.31 243 LYS A O 1
ATOM 1808 N N . HIS A 1 244 ? -24.232 -11.933 40.748 1.00 96.75 244 HIS A N 1
ATOM 1809 C CA . HIS A 1 244 ? -23.691 -11.292 41.954 1.00 96.75 244 HIS A CA 1
ATOM 1810 C C . HIS A 1 244 ? -24.548 -10.093 42.414 1.00 96.75 244 HIS A C 1
ATOM 1812 O O . HIS A 1 244 ? -24.039 -8.969 42.527 1.00 96.75 244 HIS A O 1
ATOM 1818 N N . PRO A 1 245 ? -25.840 -10.312 42.725 1.00 95.12 245 PRO A N 1
ATOM 1819 C CA . PRO A 1 245 ? -26.761 -9.238 43.094 1.00 95.12 245 PRO A CA 1
ATOM 1820 C C . PRO A 1 245 ? -26.277 -8.480 44.339 1.00 95.12 245 PRO A C 1
ATOM 1822 O O . PRO A 1 245 ? -25.796 -9.083 45.300 1.00 95.12 245 PRO A O 1
ATOM 1825 N N . GLY A 1 246 ? -26.368 -7.146 44.304 1.00 94.50 246 GLY A N 1
ATOM 1826 C CA . GLY A 1 246 ? -25.919 -6.245 45.379 1.00 94.50 246 GLY A CA 1
ATOM 1827 C C . GLY A 1 246 ? -24.397 -6.156 45.570 1.00 94.50 246 GLY A C 1
ATOM 1828 O O . GLY A 1 246 ? -23.922 -5.360 46.375 1.00 94.50 246 GLY A O 1
ATOM 1829 N N . LYS A 1 247 ? -23.609 -6.965 44.847 1.00 96.19 247 LYS A N 1
ATOM 1830 C CA . LYS A 1 247 ? -22.145 -7.031 45.001 1.00 96.19 247 LYS A CA 1
ATOM 1831 C C . LYS A 1 247 ? -21.393 -6.393 43.842 1.00 96.19 247 LYS A C 1
ATOM 1833 O O . LYS A 1 247 ? -20.312 -5.852 44.058 1.00 96.19 247 LYS A O 1
ATOM 1838 N N . VAL A 1 248 ? -21.954 -6.456 42.635 1.00 96.88 248 VAL A N 1
ATOM 1839 C CA . VAL A 1 248 ? -21.325 -5.935 41.418 1.00 96.88 248 VAL A CA 1
ATOM 1840 C C . VAL A 1 248 ? -22.295 -5.020 40.679 1.00 96.88 248 VAL A C 1
ATOM 1842 O O . VAL A 1 248 ? -23.489 -5.302 40.595 1.00 96.88 248 VAL A O 1
ATOM 1845 N N . ARG A 1 249 ? -21.763 -3.930 40.131 1.00 95.31 249 ARG A N 1
ATOM 1846 C CA . ARG A 1 249 ? -22.438 -2.999 39.223 1.00 95.31 249 ARG A CA 1
ATOM 1847 C C . ARG A 1 249 ? -21.689 -2.939 37.903 1.00 95.31 249 ARG A C 1
ATOM 1849 O O . ARG A 1 249 ? -20.459 -2.921 37.902 1.00 95.31 249 ARG A O 1
ATOM 1856 N N . LEU A 1 250 ? -22.417 -2.844 36.800 1.00 95.56 250 LEU A N 1
ATOM 1857 C CA . LEU A 1 250 ? -21.859 -2.582 35.476 1.00 95.56 250 LEU A CA 1
ATOM 1858 C C . LEU A 1 250 ? -22.226 -1.167 35.031 1.00 95.56 250 LEU A C 1
ATOM 1860 O O . LEU A 1 250 ? -23.379 -0.760 35.141 1.00 95.56 250 LEU A O 1
ATOM 1864 N N . VAL A 1 251 ? -21.250 -0.436 34.508 1.00 95.12 251 VAL A N 1
ATOM 1865 C CA . VAL A 1 251 ? -21.423 0.872 33.876 1.00 95.12 251 VAL A CA 1
ATOM 1866 C C . VAL A 1 251 ? -20.903 0.785 32.448 1.00 95.12 251 VAL A C 1
ATOM 1868 O O . VAL A 1 251 ? -19.739 0.451 32.239 1.00 95.12 251 VAL A O 1
ATOM 1871 N N . TYR A 1 252 ? -21.751 1.098 31.472 1.00 94.38 252 TYR A N 1
ATOM 1872 C CA . TYR A 1 252 ? -21.377 1.073 30.060 1.00 94.38 252 TYR A CA 1
ATOM 1873 C C . TYR A 1 252 ? -20.850 2.437 29.601 1.00 94.38 252 TYR A C 1
ATOM 1875 O O . TYR A 1 252 ? -21.439 3.485 29.884 1.00 94.38 252 TYR A O 1
ATOM 1883 N N . ARG A 1 253 ? -19.758 2.429 28.834 1.00 92.94 253 ARG A N 1
ATOM 1884 C CA . ARG A 1 253 ? -19.179 3.591 28.157 1.00 92.94 253 ARG A CA 1
ATOM 1885 C C . ARG A 1 253 ? -18.992 3.290 26.677 1.00 92.94 253 ARG A C 1
ATOM 1887 O O . ARG A 1 253 ? -18.332 2.328 26.295 1.00 92.94 253 ARG A O 1
ATOM 1894 N N . HIS A 1 254 ? -19.541 4.154 25.830 1.00 92.88 254 HIS A N 1
ATOM 1895 C CA . HIS A 1 254 ? -19.321 4.059 24.392 1.00 92.88 254 HIS A CA 1
ATOM 1896 C C . HIS A 1 254 ? -17.843 4.274 24.054 1.00 92.88 254 HIS A C 1
ATOM 1898 O O . HIS A 1 254 ? -17.262 5.304 24.399 1.00 92.88 254 HIS A O 1
ATOM 1904 N N . PHE A 1 255 ? -17.261 3.310 23.345 1.00 93.44 255 PHE A N 1
ATOM 1905 C CA . PHE A 1 255 ? -15.921 3.395 22.771 1.00 93.44 255 PHE A CA 1
ATOM 1906 C C . PHE A 1 255 ? -15.976 3.065 21.273 1.00 93.44 255 PHE A C 1
ATOM 1908 O O . PHE A 1 255 ? -15.506 2.007 20.859 1.00 93.44 255 PHE A O 1
ATOM 1915 N N . PRO A 1 256 ? -16.624 3.920 20.459 1.00 88.62 256 PRO A N 1
ATOM 1916 C CA . PRO A 1 256 ? -16.856 3.640 19.049 1.00 88.62 256 PRO A CA 1
ATOM 1917 C C . PRO A 1 256 ? -15.527 3.555 18.295 1.00 88.62 256 PRO A C 1
ATOM 1919 O O . PRO A 1 256 ? -14.778 4.531 18.213 1.00 88.62 256 PRO A O 1
ATOM 1922 N N . LEU A 1 257 ? -15.225 2.383 17.738 1.00 82.69 257 LEU A N 1
ATOM 1923 C CA . LEU A 1 257 ? -13.978 2.159 17.025 1.00 82.69 257 LEU A CA 1
ATOM 1924 C C . LEU A 1 257 ? -14.088 2.729 15.605 1.00 82.69 257 LEU A C 1
ATOM 1926 O O . LEU A 1 257 ? -15.055 2.447 14.895 1.00 82.69 257 LEU A O 1
ATOM 1930 N N . PRO A 1 258 ? -13.077 3.469 15.119 1.00 75.62 258 PRO A N 1
ATOM 1931 C CA . PRO A 1 258 ? -13.144 4.141 13.818 1.00 75.62 258 PRO A CA 1
ATOM 1932 C C . PRO A 1 258 ? -13.239 3.180 12.621 1.00 75.62 258 PRO A C 1
ATOM 1934 O O . PRO A 1 258 ? -13.606 3.592 11.524 1.00 75.62 258 PRO A O 1
ATOM 1937 N N . MET A 1 259 ? -12.923 1.896 12.814 1.00 71.06 259 MET A N 1
ATOM 1938 C CA . MET A 1 259 ? -13.085 0.843 11.805 1.00 71.06 259 MET A CA 1
ATOM 1939 C C . MET A 1 259 ? -14.539 0.375 11.622 1.00 71.06 259 MET A C 1
ATOM 1941 O O . MET A 1 259 ? -14.845 -0.281 10.627 1.00 71.06 259 MET A O 1
ATOM 1945 N N . HIS A 1 260 ? -15.438 0.715 12.548 1.00 80.88 260 HIS A N 1
ATOM 1946 C CA . HIS A 1 260 ? -16.844 0.332 12.508 1.00 80.88 260 HIS A CA 1
ATOM 1947 C C . HIS A 1 260 ? -17.708 1.533 12.103 1.00 80.88 260 HIS A C 1
ATOM 1949 O O . HIS A 1 260 ? -17.979 2.433 12.894 1.00 80.88 260 HIS A O 1
ATOM 1955 N N . GLN A 1 261 ? -18.175 1.542 10.850 1.00 80.75 261 GLN A N 1
ATOM 1956 C CA . GLN A 1 261 ? -18.907 2.680 10.263 1.00 80.75 261 GLN A CA 1
ATOM 1957 C C . GLN A 1 261 ? -20.166 3.073 11.050 1.00 80.75 261 GLN A C 1
ATOM 1959 O O . GLN A 1 261 ? -20.519 4.249 11.117 1.00 80.75 261 GLN A O 1
ATOM 1964 N N . LEU A 1 262 ? -20.832 2.090 11.657 1.00 83.69 262 LEU A N 1
ATOM 1965 C CA . LEU A 1 262 ? -22.058 2.294 12.421 1.00 83.69 262 LEU A CA 1
ATOM 1966 C C . LEU A 1 262 ? -21.814 2.508 13.920 1.00 83.69 262 LEU A C 1
ATOM 1968 O O . LEU A 1 262 ? -22.784 2.709 14.639 1.00 83.69 262 LEU A O 1
ATOM 1972 N N . ALA A 1 263 ? -20.567 2.537 14.402 1.00 86.00 263 ALA A N 1
ATOM 1973 C CA . ALA A 1 263 ? -20.287 2.632 15.836 1.00 86.00 263 ALA A CA 1
ATOM 1974 C C . ALA A 1 263 ? -20.813 3.927 16.468 1.00 86.00 263 ALA A C 1
ATOM 1976 O O . ALA A 1 263 ? -21.490 3.888 17.493 1.00 86.00 263 ALA A O 1
ATOM 1977 N N . ASN A 1 264 ? -20.562 5.076 15.831 1.00 85.62 264 ASN A N 1
ATOM 1978 C CA . ASN A 1 264 ? -21.079 6.366 16.299 1.00 85.62 264 ASN A CA 1
ATOM 1979 C C . ASN A 1 264 ? -22.619 6.444 16.213 1.00 85.62 264 ASN A C 1
ATOM 1981 O O . ASN A 1 264 ? -23.242 6.783 17.221 1.00 85.62 264 ASN A O 1
ATOM 1985 N N . PRO A 1 265 ? -23.265 6.098 15.077 1.00 84.12 265 PRO A N 1
ATOM 1986 C CA . PRO A 1 265 ? -24.724 6.001 15.010 1.00 84.12 265 PRO A CA 1
ATOM 1987 C C . PRO A 1 265 ? -25.336 5.041 16.038 1.00 84.12 265 PRO A C 1
ATOM 1989 O O . PRO A 1 265 ? -26.330 5.386 16.671 1.00 84.12 265 PRO A O 1
ATOM 1992 N N . ALA A 1 266 ? -24.748 3.860 16.239 1.00 90.56 266 ALA A N 1
ATOM 1993 C CA . ALA A 1 266 ? -25.232 2.872 17.200 1.00 90.56 266 ALA A CA 1
ATOM 1994 C C . ALA A 1 266 ? -25.118 3.391 18.638 1.00 90.56 266 ALA A C 1
ATOM 1996 O O . ALA A 1 266 ? -26.064 3.249 19.407 1.00 90.56 266 ALA A O 1
ATOM 1997 N N . ALA A 1 267 ? -24.009 4.053 18.982 1.00 93.69 267 ALA A N 1
ATOM 1998 C CA . ALA A 1 267 ? -23.849 4.714 20.273 1.00 93.69 267 ALA A CA 1
ATOM 1999 C C . ALA A 1 267 ? -24.921 5.793 20.500 1.00 93.69 267 ALA A C 1
ATOM 2001 O O . ALA A 1 267 ? -25.592 5.790 21.527 1.00 93.69 267 ALA A O 1
ATOM 2002 N N . ALA A 1 268 ? -25.150 6.669 19.517 1.00 90.75 268 ALA A N 1
ATOM 2003 C CA . ALA A 1 268 ? -26.186 7.698 19.609 1.00 90.75 268 ALA A CA 1
ATOM 2004 C C . ALA A 1 268 ? -27.597 7.101 19.775 1.00 90.75 268 ALA A C 1
ATOM 2006 O O . ALA A 1 268 ? -28.390 7.591 20.578 1.00 90.75 268 ALA A O 1
ATOM 2007 N N . MET A 1 269 ? -27.905 6.021 19.053 1.00 93.19 269 MET A N 1
ATOM 2008 C CA . MET A 1 269 ? -29.185 5.317 19.175 1.00 93.19 269 MET A CA 1
ATOM 2009 C C . MET A 1 269 ? -29.344 4.607 20.523 1.00 93.19 269 MET A C 1
ATOM 2011 O O . MET A 1 269 ? -30.453 4.561 21.053 1.00 93.19 269 MET A O 1
ATOM 2015 N N . ALA A 1 270 ? -28.257 4.089 21.096 1.00 95.25 270 ALA A N 1
ATOM 2016 C CA . ALA A 1 270 ? -28.273 3.492 22.425 1.00 95.25 270 ALA A CA 1
ATOM 2017 C C . ALA A 1 270 ? -28.581 4.533 23.503 1.00 95.25 270 ALA A C 1
ATOM 2019 O O . ALA A 1 270 ? -29.418 4.276 24.363 1.00 95.25 270 ALA A O 1
ATOM 2020 N N . GLU A 1 271 ? -27.991 5.727 23.416 1.00 94.25 271 GLU A N 1
ATOM 2021 C CA . GLU A 1 271 ? -28.319 6.837 24.319 1.00 94.25 271 GLU A CA 1
ATOM 2022 C C . GLU A 1 271 ? -29.766 7.321 24.122 1.00 94.25 271 GLU A C 1
ATOM 2024 O O . GLU A 1 271 ? -30.492 7.524 25.092 1.00 94.25 271 GLU A O 1
ATOM 2029 N N . TYR A 1 272 ? -30.265 7.385 22.883 1.00 93.25 272 TYR A N 1
ATOM 2030 C CA . TYR A 1 272 ? -31.690 7.651 22.651 1.00 93.25 272 TYR A CA 1
ATOM 2031 C C . TYR A 1 272 ? -32.597 6.576 23.280 1.00 93.25 272 TYR A C 1
ATOM 2033 O O . TYR A 1 272 ? -33.664 6.875 23.821 1.00 93.25 272 TYR A O 1
ATOM 2041 N N . ALA A 1 273 ? -32.187 5.306 23.234 1.00 95.75 273 ALA A N 1
ATOM 2042 C CA . ALA A 1 273 ? -32.890 4.235 23.930 1.00 95.75 273 ALA A CA 1
ATOM 2043 C C . ALA A 1 273 ? -32.778 4.378 25.458 1.00 95.75 273 ALA A C 1
ATOM 2045 O O . ALA A 1 273 ? -33.748 4.079 26.159 1.00 95.75 273 ALA A O 1
ATOM 2046 N N . ALA A 1 274 ? -31.650 4.867 25.983 1.00 94.56 274 ALA A N 1
ATOM 2047 C CA . ALA A 1 274 ? -31.468 5.178 27.400 1.00 94.56 274 ALA A CA 1
ATOM 2048 C C . ALA A 1 274 ? -32.473 6.219 27.897 1.00 94.56 274 ALA A C 1
ATOM 2050 O O . ALA A 1 274 ? -33.110 5.983 28.923 1.00 94.56 274 ALA A O 1
ATOM 2051 N N . ASP A 1 275 ? -32.732 7.276 27.119 1.00 94.56 275 ASP A N 1
ATOM 2052 C CA . ASP A 1 275 ? -33.768 8.280 27.421 1.00 94.56 275 ASP A CA 1
ATOM 2053 C C . ASP A 1 275 ? -35.175 7.665 27.562 1.00 94.56 275 ASP A C 1
ATOM 2055 O O . ASP A 1 275 ? -36.091 8.262 28.135 1.00 94.56 275 ASP A O 1
ATOM 2059 N N . LYS A 1 276 ? -35.376 6.456 27.022 1.00 95.69 276 LYS A N 1
ATOM 2060 C CA . LYS A 1 276 ? -36.612 5.667 27.124 1.00 95.69 276 LYS A CA 1
ATOM 2061 C C . LYS A 1 276 ? -36.516 4.514 28.127 1.00 95.69 276 LYS A C 1
ATOM 2063 O O . LYS A 1 276 ? -37.393 3.650 28.119 1.00 95.69 276 LYS A O 1
ATOM 2068 N N . ASN A 1 277 ? -35.489 4.488 28.978 1.00 93.69 277 ASN A N 1
ATOM 2069 C CA . ASN A 1 277 ? -35.162 3.395 29.904 1.00 93.69 277 ASN A CA 1
ATOM 2070 C C . ASN A 1 277 ? -34.980 2.037 29.199 1.00 93.69 277 ASN A C 1
ATOM 2072 O O . ASN A 1 277 ? -35.321 0.986 29.743 1.00 93.69 277 ASN A O 1
ATOM 2076 N N . ARG A 1 278 ? -34.490 2.062 27.953 1.00 95.12 278 ARG A N 1
ATOM 2077 C CA . ARG A 1 278 ? -34.354 0.894 27.071 1.00 95.12 278 ARG A CA 1
ATOM 2078 C C . ARG A 1 278 ? -32.923 0.623 26.603 1.00 95.12 278 ARG A C 1
ATOM 2080 O O . ARG A 1 278 ? -32.729 -0.115 25.638 1.00 95.12 278 ARG A O 1
ATOM 2087 N N . PHE A 1 279 ? -31.928 1.207 27.272 1.00 95.06 279 PHE A N 1
ATOM 2088 C CA . PHE A 1 279 ? -30.517 1.065 26.905 1.00 95.06 279 PHE A CA 1
ATOM 2089 C C . PHE A 1 279 ? -30.098 -0.406 26.785 1.00 95.06 279 PHE A C 1
ATOM 2091 O O . PHE A 1 279 ? -29.626 -0.832 25.739 1.00 95.06 279 PHE A O 1
ATOM 2098 N N . TRP A 1 280 ? -30.327 -1.206 27.830 1.00 93.62 280 TRP A N 1
ATOM 2099 C CA . TRP A 1 280 ? -29.867 -2.598 27.891 1.00 93.62 280 TRP A CA 1
ATOM 2100 C C . TRP A 1 280 ? -30.610 -3.524 26.930 1.00 93.62 280 TRP A C 1
ATOM 2102 O O . TRP A 1 280 ? -30.031 -4.482 26.429 1.00 93.62 280 TRP A O 1
ATOM 2112 N N . GLN A 1 281 ? -31.877 -3.228 26.640 1.00 93.31 281 GLN A N 1
ATOM 2113 C CA . GLN A 1 281 ? -32.649 -3.936 25.625 1.00 93.31 281 GLN A CA 1
ATOM 2114 C C . GLN A 1 281 ? -32.094 -3.633 24.236 1.00 93.31 281 GLN A C 1
ATOM 2116 O O . GLN A 1 281 ? -31.951 -4.552 23.443 1.00 93.31 281 GLN A O 1
ATOM 2121 N N . PHE A 1 282 ? -31.762 -2.369 23.952 1.00 93.38 282 PHE A N 1
ATOM 2122 C CA . PHE A 1 282 ? -31.141 -1.976 22.690 1.00 93.38 282 PHE A CA 1
ATOM 2123 C C . PHE A 1 282 ? -29.742 -2.577 22.538 1.00 93.38 282 PHE A C 1
ATOM 2125 O O . PHE A 1 282 ? -29.459 -3.196 21.520 1.00 93.38 282 PHE A O 1
ATOM 2132 N N . ALA A 1 283 ? -28.895 -2.452 23.560 1.00 91.44 283 ALA A N 1
ATOM 2133 C CA . ALA A 1 283 ? -27.536 -2.984 23.554 1.00 91.44 283 ALA A CA 1
ATOM 2134 C C . ALA A 1 283 ? -27.501 -4.510 23.370 1.00 91.44 283 ALA A C 1
ATOM 2136 O O . ALA A 1 283 ? -26.576 -5.011 22.751 1.00 91.44 283 ALA A O 1
ATOM 2137 N N . ALA A 1 284 ? -28.519 -5.237 23.843 1.00 86.62 284 ALA A N 1
ATOM 2138 C CA . ALA A 1 284 ? -28.632 -6.684 23.654 1.00 86.62 284 ALA A CA 1
ATOM 2139 C C . ALA A 1 284 ? -29.029 -7.121 22.227 1.00 86.62 284 ALA A C 1
ATOM 2141 O O . ALA A 1 284 ? -28.964 -8.312 21.933 1.00 86.62 284 ALA A O 1
ATOM 2142 N N . TYR A 1 285 ? -29.475 -6.204 21.356 1.00 81.56 285 TYR A N 1
ATOM 2143 C CA . TYR A 1 285 ? -29.752 -6.517 19.943 1.00 81.56 285 TYR A CA 1
ATOM 2144 C C . TYR A 1 285 ? -28.499 -6.533 19.066 1.00 81.56 285 TYR A C 1
ATOM 2146 O O . TYR A 1 285 ? -28.574 -6.997 17.926 1.00 81.56 285 TYR A O 1
ATOM 2154 N N . PHE A 1 286 ? -27.396 -5.989 19.572 1.00 67.44 286 PHE A N 1
ATOM 2155 C CA . PHE A 1 286 ? -26.106 -5.965 18.903 1.00 67.44 286 PHE A CA 1
ATOM 2156 C C . PHE A 1 286 ? -25.250 -7.113 19.420 1.00 67.44 286 PHE A C 1
ATOM 2158 O O . PHE A 1 286 ? -24.683 -7.818 18.562 1.00 67.44 286 PHE A O 1
#

Foldseek 3Di:
DVVQVVLLVLLLVLLVVLLVLLLLLLLLLLLLVLCVVVVFDDDQPPWPQVLLQPDPVCDPPPHGVSVVSNVLSVLSNVLSLVLQAFFLQVSLVSLVVQLVSLVVQLVVLVVSVCCQCPVSVTDGPSSVSNNVSSVVSNVSSVSSNVSSVSHDRRRRSHNPCNVVSVVSNVVSVVVSVVVSVVSVVVDPDPPPDPPDCPPPDLADPLWDKDADPQAPEEDRDADFLQDPVRLVVVVVVNVVRVVPHSHYMYTYDYDQDPNRPCRVVLVVVLVVCVVVVRNVVSSNVD